Protein AF-A0A7R9FJY0-F1 (afdb_monomer_lite)

Radius of gyration: 27.98 Å; chains: 1; bounding box: 65×68×118 Å

Sequence (352 aa):
MGGTDWDFDRSEDESQKVVGEIQLRMYGQFLEKYSLQLQEIKDALENNKRDFWDMSIDPASLQLASHEHTTILELINTDNKVLNKVLIVFSTLCAEVKFLVSEAKTKYFDMILFYGEGSEENIEDEVTQLSRFLPHLQELCCFVKRCEEVAAQMIHQLNALYSTSKESTQVMNARDVHFQRAVEQSFTAIKSDVGKNVLLAEELHLYLKISLNTLESKFTEQLDFESAELWVKLSSLYILNFNLFGTSDKRMNKQLLEFSKKGQTTNDSIGTEMDKPRIPSVTLYGNVLWYPEHFLVTHLPHMNKLIDKKAQQSAMLTRQNYLQQKSQSLQKNTQTFIFQCPGAVLFNNTHE

InterPro domains:
  IPR027307 WASH complex subunit 7 [PTHR31409] (3-185)
  IPR028191 WASH complex subunit 4, N-terminal [PF14745] (28-184)

pLDDT: mean 71.05, std 17.18, range [31.06, 94.0]

Structure (mmCIF, N/CA/C/O backbone):
data_AF-A0A7R9FJY0-F1
#
_entry.id   AF-A0A7R9FJY0-F1
#
loop_
_atom_site.group_PDB
_atom_site.id
_atom_site.type_symbol
_atom_site.label_atom_id
_atom_site.label_alt_id
_atom_site.label_comp_id
_atom_site.label_asym_id
_atom_site.label_entity_id
_atom_site.label_seq_id
_atom_site.pdbx_PDB_ins_code
_atom_site.Cartn_x
_atom_site.Cartn_y
_atom_site.Cartn_z
_atom_site.occupancy
_atom_site.B_iso_or_equiv
_atom_site.auth_seq_id
_atom_site.auth_comp_id
_atom_site.auth_asym_id
_atom_site.auth_atom_id
_atom_site.pdbx_PDB_model_num
ATOM 1 N N . MET A 1 1 ? -15.194 7.815 80.644 1.00 35.94 1 MET A N 1
ATOM 2 C CA . MET A 1 1 ? -14.907 6.568 79.907 1.00 35.94 1 MET A CA 1
ATOM 3 C C . MET A 1 1 ? -15.239 6.834 78.448 1.00 35.94 1 MET A C 1
ATOM 5 O O . MET A 1 1 ? -16.404 6.775 78.090 1.00 35.94 1 MET A O 1
ATOM 9 N N . GLY A 1 2 ? -14.260 7.287 77.661 1.00 39.38 2 GLY A N 1
ATOM 10 C CA . GLY A 1 2 ? -14.424 7.521 76.223 1.00 39.38 2 GLY A CA 1
ATOM 11 C C . GLY A 1 2 ? -13.843 6.328 75.477 1.00 39.38 2 GLY A C 1
ATOM 12 O O . GLY A 1 2 ? -12.645 6.084 75.595 1.00 39.38 2 GLY A O 1
ATOM 13 N N . GLY A 1 3 ? -14.700 5.550 74.818 1.00 42.72 3 GLY A N 1
ATOM 14 C CA . GLY A 1 3 ? -14.292 4.411 74.003 1.00 42.72 3 GLY A CA 1
ATOM 15 C C . GLY A 1 3 ? -13.636 4.894 72.715 1.00 42.72 3 GLY A C 1
ATOM 16 O O . GLY A 1 3 ? -14.203 5.720 72.007 1.00 42.72 3 GLY A O 1
ATOM 17 N N . THR A 1 4 ? -12.432 4.402 72.443 1.00 48.66 4 THR A N 1
ATOM 18 C CA . THR A 1 4 ? -11.779 4.486 71.136 1.00 48.66 4 THR A CA 1
ATOM 19 C C . THR A 1 4 ? -12.514 3.558 70.177 1.00 48.66 4 THR A C 1
ATOM 21 O O . THR A 1 4 ? -12.377 2.337 70.280 1.00 48.66 4 THR A O 1
ATOM 24 N N . ASP A 1 5 ? -13.321 4.150 69.303 1.00 44.41 5 ASP A N 1
ATOM 25 C CA . ASP A 1 5 ? -13.883 3.489 68.132 1.00 44.41 5 ASP A CA 1
ATOM 26 C C . ASP A 1 5 ? -12.717 3.193 67.181 1.00 44.41 5 ASP A C 1
ATOM 28 O O . ASP A 1 5 ? -11.991 4.101 66.770 1.00 44.41 5 ASP A O 1
ATOM 32 N N . TRP A 1 6 ? -12.428 1.915 66.963 1.00 58.62 6 TRP A N 1
ATOM 33 C CA . TRP A 1 6 ? -11.351 1.501 66.073 1.00 58.62 6 TRP A CA 1
ATOM 34 C C . TRP A 1 6 ? -11.864 1.603 64.631 1.00 58.62 6 TRP A C 1
ATOM 36 O O . TRP A 1 6 ? -12.795 0.888 64.272 1.00 58.62 6 TRP A O 1
ATOM 46 N N . ASP A 1 7 ? -11.245 2.477 63.827 1.00 55.97 7 ASP A N 1
ATOM 47 C CA . ASP A 1 7 ? -11.474 2.703 62.383 1.00 55.97 7 ASP A CA 1
ATOM 48 C C . ASP A 1 7 ? -11.178 1.427 61.551 1.00 55.97 7 ASP A C 1
ATOM 50 O O . ASP A 1 7 ? -10.184 1.337 60.828 1.00 55.97 7 ASP A O 1
ATOM 54 N N . PHE A 1 8 ? -12.016 0.397 61.674 1.00 52.19 8 PHE A N 1
ATOM 55 C CA . PHE A 1 8 ? -11.827 -0.896 61.005 1.00 52.19 8 PHE A CA 1
ATOM 56 C C . PHE A 1 8 ? -12.093 -0.805 59.487 1.00 52.19 8 PHE A C 1
ATOM 58 O O . PHE A 1 8 ? -11.319 -1.337 58.691 1.00 52.19 8 PHE A O 1
ATOM 65 N N . ASP A 1 9 ? -13.096 -0.021 59.074 1.00 56.47 9 ASP A N 1
ATOM 66 C CA . ASP A 1 9 ? -13.491 0.146 57.662 1.00 56.47 9 ASP A CA 1
ATOM 67 C C . ASP A 1 9 ? -12.405 0.808 56.796 1.00 56.47 9 ASP A C 1
ATOM 69 O O . ASP A 1 9 ? -12.262 0.511 55.610 1.00 56.47 9 ASP A O 1
ATOM 73 N N . ARG A 1 10 ? -11.588 1.691 57.383 1.00 53.78 10 ARG A N 1
ATOM 74 C CA . ARG A 1 10 ? -10.533 2.411 56.653 1.00 53.78 10 ARG A CA 1
ATOM 75 C C . ARG A 1 10 ? -9.344 1.508 56.310 1.00 53.78 10 ARG A C 1
ATOM 77 O O . ARG A 1 10 ? -8.698 1.699 55.284 1.00 53.78 10 ARG A O 1
ATOM 84 N N . SER A 1 11 ? -9.080 0.513 57.159 1.00 51.81 11 SER A N 1
ATOM 85 C CA . SER A 1 11 ? -8.027 -0.484 56.951 1.00 51.81 11 SER A CA 1
ATOM 86 C C . SER A 1 11 ? -8.426 -1.534 55.911 1.00 51.81 11 SER A C 1
ATOM 88 O O . SER A 1 11 ? -7.563 -2.021 55.177 1.00 51.81 11 SER A O 1
ATOM 90 N N . GLU A 1 12 ? -9.707 -1.904 55.838 1.00 56.22 12 GLU A N 1
ATOM 91 C CA . GLU A 1 12 ? -10.189 -2.861 54.837 1.00 56.22 12 GLU A CA 1
ATOM 92 C C . GLU A 1 12 ? -10.159 -2.264 53.423 1.00 56.22 12 GLU A C 1
ATOM 94 O O . GLU A 1 12 ? -9.700 -2.938 52.499 1.00 56.22 12 GLU A O 1
ATOM 99 N N . ASP A 1 13 ? -10.528 -0.993 53.252 1.00 61.81 13 ASP A N 1
ATOM 100 C CA . ASP A 1 13 ? -10.537 -0.313 51.946 1.00 61.81 13 ASP A CA 1
ATOM 101 C C . ASP A 1 13 ? -9.117 -0.135 51.362 1.00 61.81 13 ASP A C 1
ATOM 103 O O . ASP A 1 13 ? -8.863 -0.416 50.187 1.00 61.81 13 ASP A O 1
ATOM 107 N N . GLU A 1 14 ? -8.129 0.216 52.197 1.00 57.88 14 GLU A N 1
ATOM 108 C CA . GLU A 1 14 ? -6.719 0.254 51.776 1.00 57.88 14 GLU A CA 1
ATOM 109 C C . GLU A 1 14 ? -6.188 -1.140 51.413 1.00 57.88 14 GLU A C 1
ATOM 111 O O . GLU A 1 14 ? -5.467 -1.293 50.422 1.00 57.88 14 GLU A O 1
ATOM 116 N N . SER A 1 15 ? -6.587 -2.177 52.155 1.00 65.69 15 SER A N 1
ATOM 117 C CA . SER A 1 15 ? -6.191 -3.556 51.857 1.00 65.69 15 SER A CA 1
ATOM 118 C C . SER A 1 15 ? -6.794 -4.067 50.541 1.00 65.69 15 SER A C 1
ATOM 120 O O . SER A 1 15 ? -6.082 -4.671 49.736 1.00 65.69 15 SER A O 1
ATOM 122 N N . GLN A 1 16 ? -8.063 -3.757 50.256 1.00 65.00 16 GLN A N 1
ATOM 123 C CA . GLN A 1 16 ? -8.727 -4.119 49.000 1.00 65.00 16 GLN A CA 1
ATOM 124 C C . GLN A 1 16 ? -8.110 -3.395 47.803 1.00 65.00 16 GLN A C 1
ATOM 126 O O . GLN A 1 16 ? -7.948 -3.987 46.734 1.00 65.00 16 GLN A O 1
ATOM 131 N N . LYS A 1 17 ? -7.692 -2.139 47.986 1.00 73.12 17 LYS A N 1
ATOM 132 C CA . LYS A 1 17 ? -7.019 -1.354 46.949 1.00 73.12 17 LYS A CA 1
ATOM 133 C C . LYS A 1 17 ? -5.636 -1.911 46.607 1.00 73.12 17 LYS A C 1
ATOM 135 O O . LYS A 1 17 ? -5.312 -2.063 45.430 1.00 73.12 17 LYS A O 1
ATOM 140 N N . VAL A 1 18 ? -4.857 -2.298 47.620 1.00 73.25 18 VAL A N 1
ATOM 141 C CA . VAL A 1 18 ? -3.546 -2.947 47.437 1.00 73.25 18 VAL A CA 1
ATOM 142 C C . VAL A 1 18 ? -3.695 -4.316 46.769 1.00 73.25 18 VAL A C 1
ATOM 144 O O . VAL A 1 18 ? -2.954 -4.631 45.838 1.00 73.25 18 VAL A O 1
ATOM 147 N N . VAL A 1 19 ? -4.682 -5.119 47.180 1.00 70.06 19 VAL A N 1
ATOM 148 C CA . VAL A 1 19 ? -4.981 -6.410 46.536 1.00 70.06 19 VAL A CA 1
ATOM 149 C C . VAL A 1 19 ? -5.419 -6.209 45.080 1.00 70.06 19 VAL A C 1
ATOM 151 O O . VAL A 1 19 ? -4.964 -6.943 44.204 1.00 70.06 19 VAL A O 1
ATOM 154 N N . GLY A 1 20 ? -6.220 -5.178 44.792 1.00 70.38 20 GLY A N 1
ATOM 155 C CA . GLY A 1 20 ? -6.620 -4.805 43.434 1.00 70.38 20 GLY A CA 1
ATOM 156 C C . GLY A 1 20 ? -5.439 -4.408 42.541 1.00 70.38 20 GLY A C 1
ATOM 157 O O . GLY A 1 20 ? -5.342 -4.874 41.405 1.00 70.38 20 GLY A O 1
ATOM 158 N N . GLU A 1 21 ? -4.498 -3.611 43.054 1.00 76.19 21 GLU A N 1
ATOM 159 C CA . GLU A 1 21 ? -3.275 -3.239 42.326 1.00 76.19 21 GLU A CA 1
ATOM 160 C C . GLU A 1 21 ? -2.358 -4.438 42.057 1.00 76.19 21 GLU A C 1
ATOM 162 O O . GLU A 1 21 ? -1.786 -4.556 40.969 1.00 76.19 21 GLU A O 1
ATOM 167 N N . ILE A 1 22 ? -2.231 -5.356 43.020 1.00 78.81 22 ILE A N 1
ATOM 168 C CA . ILE A 1 22 ? -1.456 -6.591 42.850 1.00 78.81 22 ILE A CA 1
ATOM 169 C C . ILE A 1 22 ? -2.106 -7.480 41.785 1.00 78.81 22 ILE A C 1
ATOM 171 O O . ILE A 1 22 ? -1.408 -7.977 40.899 1.00 78.81 22 ILE A O 1
ATOM 175 N N . GLN A 1 23 ? -3.432 -7.628 41.815 1.00 76.81 23 GLN A N 1
ATOM 176 C CA . GLN A 1 23 ? -4.185 -8.400 40.827 1.00 76.81 23 GLN A CA 1
ATOM 177 C C . GLN A 1 23 ? -4.031 -7.811 39.415 1.00 76.81 23 GLN A C 1
ATOM 179 O O . GLN A 1 23 ? -3.765 -8.549 38.467 1.00 76.81 23 GLN A O 1
ATOM 184 N N . LEU A 1 24 ? -4.123 -6.482 39.274 1.00 76.69 24 LEU A N 1
ATOM 185 C CA . LEU A 1 24 ? -3.907 -5.769 38.008 1.00 76.69 24 LEU A CA 1
ATOM 186 C C . LEU A 1 24 ? -2.486 -5.964 37.476 1.00 76.69 24 LEU A C 1
ATOM 188 O O . LEU A 1 24 ? -2.299 -6.186 36.281 1.00 76.69 24 LEU A O 1
ATOM 192 N N . ARG A 1 25 ? -1.480 -5.934 38.356 1.00 81.00 25 ARG A N 1
ATOM 193 C CA . ARG A 1 25 ? -0.085 -6.174 37.972 1.00 81.00 25 ARG A CA 1
ATOM 194 C C . ARG A 1 25 ? 0.141 -7.615 37.522 1.00 81.00 25 ARG A C 1
ATOM 196 O O . ARG A 1 25 ? 0.804 -7.825 36.510 1.00 81.00 25 ARG A O 1
ATOM 203 N N . MET A 1 26 ? -0.424 -8.594 38.230 1.00 77.75 26 MET A N 1
ATOM 204 C CA . MET A 1 26 ? -0.347 -10.002 37.824 1.00 77.75 26 MET A CA 1
ATOM 205 C C . MET A 1 26 ? -1.049 -10.243 36.486 1.00 77.75 26 MET A C 1
ATOM 207 O O . MET A 1 26 ? -0.522 -10.960 35.639 1.00 77.75 26 MET A O 1
ATOM 211 N N . TYR A 1 27 ? -2.201 -9.605 36.265 1.00 78.06 27 TYR A N 1
ATOM 212 C CA . TYR A 1 27 ? -2.921 -9.683 34.996 1.00 78.06 27 TYR A CA 1
ATOM 213 C C . TYR A 1 27 ? -2.136 -9.028 33.850 1.00 78.06 27 TYR A C 1
ATOM 215 O O . TYR A 1 27 ? -2.035 -9.603 32.770 1.00 78.06 27 TYR A O 1
ATOM 223 N N . GLY A 1 28 ? -1.504 -7.875 34.100 1.00 82.69 28 GLY A N 1
ATOM 224 C CA . GLY A 1 28 ? -0.606 -7.222 33.145 1.00 82.69 28 GLY A CA 1
ATOM 225 C C . GLY A 1 28 ? 0.584 -8.104 32.762 1.00 82.69 28 GLY A C 1
ATOM 226 O O . GLY A 1 28 ? 0.839 -8.306 31.579 1.00 82.69 28 GLY A O 1
ATOM 227 N N . GLN A 1 29 ? 1.252 -8.715 33.746 1.00 84.75 29 GLN A N 1
ATOM 228 C CA . GLN A 1 29 ? 2.360 -9.649 33.503 1.00 84.75 29 GLN A CA 1
ATOM 229 C C . GLN A 1 29 ? 1.922 -10.911 32.752 1.00 84.75 29 GLN A C 1
ATOM 231 O O . GLN A 1 29 ? 2.676 -11.448 31.940 1.00 84.75 29 GLN A O 1
ATOM 236 N N . PHE A 1 30 ? 0.713 -11.407 33.024 1.00 90.94 30 PHE A N 1
ATOM 237 C CA . PHE A 1 30 ? 0.135 -12.524 32.287 1.00 90.94 30 PHE A CA 1
ATOM 238 C C . PHE A 1 30 ? -0.118 -12.155 30.821 1.00 90.94 30 PHE A C 1
ATOM 240 O O . PHE A 1 30 ? 0.310 -12.893 29.938 1.00 90.94 30 PHE A O 1
ATOM 247 N N . LEU A 1 31 ? -0.756 -11.008 30.559 1.00 84.19 31 LEU A N 1
ATOM 248 C CA . LEU A 1 31 ? -1.010 -10.526 29.199 1.00 84.19 31 LEU A CA 1
ATOM 249 C C . LEU A 1 31 ? 0.287 -10.310 28.422 1.00 84.19 31 LEU A C 1
ATOM 251 O O . LEU A 1 31 ? 0.367 -10.691 27.260 1.00 84.19 31 LEU A O 1
ATOM 255 N N . GLU A 1 32 ? 1.307 -9.743 29.062 1.00 88.56 32 GLU A N 1
ATOM 256 C CA . GLU A 1 32 ? 2.608 -9.507 28.441 1.00 88.56 32 GLU A CA 1
ATOM 257 C C . GLU A 1 32 ? 3.276 -10.830 28.044 1.00 88.56 32 GLU A C 1
ATOM 259 O O . GLU A 1 32 ? 3.641 -11.006 26.881 1.00 88.56 32 GLU A O 1
ATOM 264 N N . LYS A 1 33 ? 3.319 -11.813 28.958 1.00 87.31 33 LYS A N 1
ATOM 265 C CA . LYS A 1 33 ? 3.813 -13.169 28.661 1.00 87.31 33 LYS A CA 1
ATOM 266 C C . LYS A 1 33 ? 3.018 -13.861 27.561 1.00 87.31 33 LYS A C 1
ATOM 268 O O . LYS A 1 33 ? 3.611 -14.488 26.691 1.00 87.31 33 LYS A O 1
ATOM 273 N N . TYR A 1 34 ? 1.695 -13.754 27.595 1.00 81.81 34 TYR A N 1
ATOM 274 C CA . TYR A 1 34 ? 0.836 -14.356 26.583 1.00 81.81 34 TYR A CA 1
ATOM 275 C C . TYR A 1 34 ? 1.033 -13.691 25.214 1.00 81.81 34 TYR A C 1
ATOM 277 O O . TYR A 1 34 ? 1.071 -14.378 24.198 1.00 81.81 34 TYR A O 1
ATOM 285 N N . SER A 1 35 ? 1.238 -12.369 25.180 1.00 81.00 35 SER A N 1
ATOM 286 C CA . SER A 1 35 ? 1.557 -11.647 23.945 1.00 81.00 35 SER A CA 1
ATOM 287 C C . SER A 1 35 ? 2.909 -12.068 23.371 1.00 81.00 35 SER A C 1
ATOM 289 O O . SER A 1 35 ? 3.005 -12.281 22.168 1.00 81.00 35 SER A O 1
ATOM 291 N N . LEU A 1 36 ? 3.917 -12.276 24.228 1.00 87.94 36 LEU A N 1
ATOM 292 C CA . LEU A 1 36 ? 5.233 -12.767 23.819 1.00 87.94 36 LEU A CA 1
ATOM 293 C C . LEU A 1 36 ? 5.140 -14.182 23.250 1.00 87.94 36 LEU A C 1
ATOM 295 O O . LEU A 1 36 ? 5.679 -14.435 22.183 1.00 87.94 36 LEU A O 1
ATOM 299 N N . GLN A 1 37 ? 4.391 -15.079 23.896 1.00 88.81 37 GLN A N 1
ATOM 300 C CA . GLN A 1 37 ? 4.160 -16.433 23.380 1.00 88.81 37 GLN A CA 1
ATOM 301 C C . GLN A 1 37 ? 3.433 -16.423 22.031 1.00 88.81 37 GLN A C 1
ATOM 303 O O . GLN A 1 37 ? 3.808 -17.153 21.118 1.00 88.81 37 GLN A O 1
ATOM 308 N N . LEU A 1 38 ? 2.403 -15.585 21.881 1.00 78.81 38 LEU A N 1
ATOM 309 C CA . LEU A 1 38 ? 1.714 -15.405 20.603 1.00 78.81 38 LEU A CA 1
ATOM 310 C C . LEU A 1 38 ? 2.650 -14.861 19.527 1.00 78.81 38 LEU A C 1
ATOM 312 O O . LEU A 1 38 ? 2.557 -15.287 18.380 1.00 78.81 38 LEU A O 1
ATOM 316 N N . GLN A 1 39 ? 3.543 -13.944 19.892 1.00 77.56 39 GLN A N 1
ATOM 317 C CA . GLN A 1 39 ? 4.527 -13.387 18.979 1.00 77.56 39 GLN A CA 1
ATOM 318 C C . GLN A 1 39 ? 5.576 -14.426 18.575 1.00 77.56 39 GLN A C 1
ATOM 320 O O . GLN A 1 39 ? 5.831 -14.572 17.391 1.00 77.56 39 GLN A O 1
ATOM 325 N N . GLU A 1 40 ? 6.088 -15.230 19.507 1.00 80.88 40 GLU A N 1
ATOM 326 C CA . GLU A 1 40 ? 6.996 -16.345 19.206 1.00 80.88 40 GLU A CA 1
ATOM 327 C C . GLU A 1 40 ? 6.348 -17.375 18.269 1.00 80.88 40 GLU A C 1
ATOM 329 O O . GLU A 1 40 ? 6.970 -17.818 17.303 1.00 80.88 40 GLU A O 1
ATOM 334 N N . ILE A 1 41 ? 5.083 -17.737 18.515 1.00 75.38 41 ILE A N 1
ATOM 335 C CA . ILE A 1 41 ? 4.326 -18.650 17.646 1.00 75.38 41 ILE A CA 1
ATOM 336 C C . ILE A 1 41 ? 4.121 -18.022 16.267 1.00 75.38 41 ILE A C 1
ATOM 338 O O . ILE A 1 41 ? 4.303 -18.696 15.254 1.00 75.38 41 ILE A O 1
ATOM 342 N N . LYS A 1 42 ? 3.745 -16.741 16.221 1.00 71.00 42 LYS A N 1
ATOM 343 C CA . LYS A 1 42 ? 3.550 -15.994 14.980 1.00 71.00 42 LYS A CA 1
ATOM 344 C C . LYS A 1 42 ? 4.844 -15.925 14.174 1.00 71.00 42 LYS A C 1
ATOM 346 O O . LYS A 1 42 ? 4.814 -16.261 12.998 1.00 71.00 42 LYS A O 1
ATOM 351 N N . ASP A 1 43 ? 5.960 -15.570 14.799 1.00 71.31 43 ASP A N 1
ATOM 352 C CA . ASP A 1 43 ? 7.268 -15.472 14.152 1.00 71.31 43 ASP A CA 1
ATOM 353 C C . ASP A 1 43 ? 7.721 -16.852 13.643 1.00 71.31 43 ASP A C 1
ATOM 355 O O . ASP A 1 43 ? 8.215 -16.979 12.522 1.00 71.31 43 ASP A O 1
ATOM 359 N N . ALA A 1 44 ? 7.485 -17.923 14.409 1.00 73.31 44 ALA A N 1
ATOM 360 C CA . ALA A 1 44 ? 7.741 -19.293 13.961 1.00 73.31 44 ALA A CA 1
ATOM 361 C C . ALA A 1 44 ? 6.876 -19.699 12.750 1.00 73.31 44 ALA A C 1
ATOM 363 O O . ALA A 1 44 ? 7.338 -20.458 11.895 1.00 73.31 44 ALA A O 1
ATOM 364 N N . LEU A 1 45 ? 5.641 -19.193 12.653 1.00 59.31 45 LEU A N 1
ATOM 365 C CA . LEU A 1 45 ? 4.725 -19.469 11.542 1.00 59.31 45 LEU A CA 1
ATOM 366 C C . LEU A 1 45 ? 5.021 -18.606 10.299 1.00 59.31 45 LEU A C 1
ATOM 368 O O . LEU A 1 45 ? 4.971 -19.106 9.177 1.00 59.31 45 LEU A O 1
ATOM 372 N N . GLU A 1 46 ? 5.326 -17.318 10.483 1.00 56.34 46 GLU A N 1
ATOM 373 C CA . GLU A 1 46 ? 5.581 -16.342 9.411 1.00 56.34 46 GLU A CA 1
ATOM 374 C C . GLU A 1 46 ? 6.933 -16.561 8.728 1.00 56.34 46 GLU A C 1
ATOM 376 O O . GLU A 1 46 ? 7.028 -16.400 7.512 1.00 56.34 46 GLU A O 1
ATOM 381 N N . ASN A 1 47 ? 7.945 -17.054 9.450 1.00 53.09 47 ASN A N 1
ATOM 382 C CA . ASN A 1 47 ? 9.221 -17.462 8.850 1.00 53.09 47 ASN A CA 1
ATOM 383 C C . ASN A 1 47 ? 9.074 -18.582 7.800 1.00 53.09 47 ASN A C 1
ATOM 385 O O . ASN A 1 47 ? 9.979 -18.789 6.994 1.00 53.09 47 ASN A O 1
ATOM 389 N N . ASN A 1 48 ? 7.931 -19.275 7.775 1.00 49.25 48 ASN A N 1
ATOM 390 C CA . ASN A 1 48 ? 7.601 -20.311 6.796 1.00 49.25 48 ASN A CA 1
ATOM 391 C C . ASN A 1 48 ? 6.801 -19.776 5.589 1.00 49.25 48 ASN A C 1
ATOM 393 O O . ASN A 1 48 ? 6.513 -20.509 4.647 1.00 49.25 48 ASN A O 1
ATOM 397 N N . LYS A 1 49 ? 6.414 -18.495 5.610 1.00 46.53 49 LYS A N 1
ATOM 398 C CA . LYS A 1 49 ? 5.534 -17.865 4.623 1.00 46.53 49 LYS A CA 1
ATOM 399 C C . LYS A 1 49 ? 6.248 -16.712 3.922 1.00 46.53 49 LYS A C 1
ATOM 401 O O . LYS A 1 49 ? 5.790 -15.573 3.930 1.00 46.53 49 LYS A O 1
ATOM 406 N N . ARG A 1 50 ? 7.395 -16.995 3.298 1.00 51.12 50 ARG A N 1
ATOM 407 C CA . ARG A 1 50 ? 7.941 -16.064 2.304 1.00 51.12 50 ARG A CA 1
ATOM 408 C C . ARG A 1 50 ? 7.040 -16.106 1.075 1.00 51.12 50 ARG A C 1
ATOM 410 O O . ARG A 1 50 ? 7.052 -17.076 0.327 1.00 51.12 50 ARG A O 1
ATOM 417 N N . ASP A 1 51 ? 6.281 -15.035 0.863 1.00 46.97 51 ASP A N 1
ATOM 418 C CA . ASP A 1 51 ? 5.414 -14.857 -0.313 1.00 46.97 51 ASP A CA 1
ATOM 419 C C . ASP A 1 51 ? 6.202 -14.753 -1.639 1.00 46.97 51 ASP A C 1
ATOM 421 O O . ASP A 1 51 ? 5.604 -14.755 -2.714 1.00 46.97 51 ASP A O 1
ATOM 425 N N . PHE A 1 52 ? 7.538 -14.689 -1.579 1.00 46.31 52 PHE A N 1
ATOM 426 C CA . PHE A 1 52 ? 8.429 -14.773 -2.731 1.00 46.31 52 PHE A CA 1
ATOM 427 C C . PHE A 1 52 ? 9.569 -15.752 -2.452 1.00 46.31 52 PHE A C 1
ATOM 429 O O . PHE A 1 52 ? 10.305 -15.619 -1.472 1.00 46.31 52 PHE A O 1
ATOM 436 N N . TRP A 1 53 ? 9.712 -16.733 -3.341 1.00 51.34 53 TRP A N 1
ATOM 437 C CA . TRP A 1 53 ? 10.843 -17.650 -3.360 1.00 51.34 53 TRP A CA 1
ATOM 438 C C . TRP A 1 53 ? 12.121 -16.874 -3.701 1.00 51.34 53 TRP A C 1
ATOM 440 O O . TRP A 1 53 ? 12.222 -16.268 -4.768 1.00 51.34 53 TRP A O 1
ATOM 450 N N . ASP A 1 54 ? 13.085 -16.867 -2.782 1.00 50.88 54 ASP A N 1
ATOM 451 C CA . ASP A 1 54 ? 14.415 -16.307 -3.010 1.00 50.88 54 ASP A CA 1
ATOM 452 C C . ASP A 1 54 ? 15.387 -17.450 -3.304 1.00 50.88 54 ASP A C 1
ATOM 454 O O . ASP A 1 54 ? 15.858 -18.124 -2.388 1.00 50.88 54 ASP A O 1
ATOM 458 N N . MET A 1 55 ? 15.712 -17.633 -4.586 1.00 47.22 55 MET A N 1
ATOM 459 C CA . MET A 1 55 ? 16.661 -18.646 -5.065 1.00 47.22 55 MET A CA 1
ATOM 460 C C . MET A 1 55 ? 18.039 -18.544 -4.382 1.00 47.22 55 MET A C 1
ATOM 462 O O . MET A 1 55 ? 18.777 -19.527 -4.347 1.00 47.22 55 MET A O 1
ATOM 466 N N . SER A 1 56 ? 18.404 -17.374 -3.838 1.00 49.06 56 SER A N 1
ATOM 467 C CA . SER A 1 56 ? 19.681 -17.175 -3.146 1.00 49.06 56 SER A CA 1
ATOM 468 C C . SER A 1 56 ? 19.693 -17.669 -1.694 1.00 49.06 56 SER A C 1
ATOM 470 O O . SER A 1 56 ? 20.766 -17.812 -1.110 1.00 49.06 56 SER A O 1
ATOM 472 N N . ILE A 1 57 ? 18.526 -17.956 -1.109 1.00 54.62 57 ILE A N 1
ATOM 473 C CA . ILE A 1 57 ? 18.394 -18.365 0.298 1.00 54.62 57 ILE A CA 1
ATOM 474 C C . ILE A 1 57 ? 17.711 -19.733 0.429 1.00 54.62 57 ILE A C 1
ATOM 476 O O . ILE A 1 57 ? 18.034 -20.480 1.349 1.00 54.62 57 ILE A O 1
ATOM 480 N N . ASP A 1 58 ? 16.812 -20.087 -0.489 1.00 54.09 58 ASP A N 1
ATOM 481 C CA . ASP A 1 58 ? 16.064 -21.341 -0.456 1.00 54.09 58 ASP A CA 1
ATOM 482 C C . ASP A 1 58 ? 15.913 -21.908 -1.880 1.00 54.09 58 ASP A C 1
ATOM 484 O O . ASP A 1 58 ? 15.227 -21.299 -2.692 1.00 54.09 58 ASP A O 1
ATOM 488 N N . PRO A 1 59 ? 16.537 -23.043 -2.244 1.00 52.19 59 PRO A N 1
ATOM 489 C CA . PRO A 1 59 ? 16.410 -23.632 -3.577 1.00 52.19 59 PRO A CA 1
ATOM 490 C C . PRO A 1 59 ? 15.091 -24.397 -3.803 1.00 52.19 59 PRO A C 1
ATOM 492 O O . PRO A 1 59 ? 14.829 -24.791 -4.939 1.00 52.19 59 PRO A O 1
ATOM 495 N N . ALA A 1 60 ? 14.252 -24.610 -2.778 1.00 53.38 60 ALA A N 1
ATOM 496 C CA . ALA A 1 60 ? 12.977 -25.317 -2.920 1.00 53.38 60 ALA A CA 1
ATOM 497 C C . ALA A 1 60 ? 11.882 -24.736 -2.004 1.00 53.38 60 ALA A C 1
ATOM 499 O O . ALA A 1 60 ? 11.823 -25.039 -0.818 1.00 53.38 60 ALA A O 1
ATOM 500 N N . SER A 1 61 ? 10.949 -23.965 -2.577 1.00 51.28 61 SER A N 1
ATOM 501 C CA . SER A 1 61 ? 9.796 -23.438 -1.832 1.00 51.28 61 SER A CA 1
ATOM 502 C C . SER A 1 61 ? 8.761 -24.532 -1.542 1.00 51.28 61 SER A C 1
ATOM 504 O O . SER A 1 61 ? 8.152 -25.083 -2.461 1.00 51.28 61 SER A O 1
ATOM 506 N N . LEU A 1 62 ? 8.516 -24.819 -0.262 1.00 53.84 62 LEU A N 1
ATOM 507 C CA . LEU A 1 62 ? 7.367 -25.610 0.184 1.00 53.84 62 LEU A CA 1
ATOM 508 C C . LEU A 1 62 ? 6.232 -24.663 0.590 1.00 53.84 62 LEU A C 1
ATOM 510 O O . LEU A 1 62 ? 6.283 -24.027 1.640 1.00 53.84 62 LEU A O 1
ATOM 514 N N . GLN A 1 63 ? 5.184 -24.571 -0.231 1.00 51.22 63 GLN A N 1
ATOM 515 C CA . GLN A 1 63 ? 4.034 -23.713 0.056 1.00 51.22 63 GLN A CA 1
ATOM 516 C C . GLN A 1 63 ? 3.102 -24.370 1.088 1.00 51.22 63 GLN A C 1
ATOM 518 O O . GLN A 1 63 ? 2.123 -25.034 0.750 1.00 51.22 63 GLN A O 1
ATOM 523 N N . LEU A 1 64 ? 3.398 -24.172 2.371 1.00 53.38 64 LEU A N 1
ATOM 524 C CA . LEU A 1 64 ? 2.541 -24.568 3.492 1.00 53.38 64 LEU A CA 1
ATOM 525 C C . LEU A 1 64 ? 1.493 -23.475 3.757 1.00 53.38 64 LEU A C 1
ATOM 527 O O . LEU A 1 64 ? 1.538 -22.767 4.762 1.00 53.38 64 LEU A O 1
ATOM 531 N N . ALA A 1 65 ? 0.545 -23.292 2.836 1.00 51.72 65 ALA A N 1
ATOM 532 C CA . ALA A 1 65 ? -0.605 -22.435 3.104 1.00 51.72 65 ALA A CA 1
ATOM 533 C C . ALA A 1 65 ? -1.550 -23.162 4.075 1.00 51.72 65 ALA A C 1
ATOM 535 O O . ALA A 1 65 ? -2.258 -24.093 3.694 1.00 51.72 65 ALA A O 1
ATOM 536 N N . SER A 1 66 ? -1.559 -22.760 5.347 1.00 55.12 66 SER A N 1
ATOM 537 C CA . SER A 1 66 ? -2.587 -23.203 6.287 1.00 55.12 66 SER A CA 1
ATOM 538 C C . SER A 1 66 ? -3.949 -22.670 5.831 1.00 55.12 66 SER A C 1
ATOM 540 O O . SER A 1 66 ? -4.188 -21.463 5.793 1.00 55.12 66 SER A O 1
ATOM 542 N N . HIS A 1 67 ? -4.846 -23.578 5.452 1.00 48.19 67 HIS A N 1
ATOM 543 C CA . HIS A 1 67 ? -6.238 -23.253 5.169 1.00 48.19 67 HIS A CA 1
ATOM 544 C C . HIS A 1 67 ? -7.036 -23.373 6.470 1.00 48.19 67 HIS A C 1
ATOM 546 O O . HIS A 1 67 ? -7.276 -24.475 6.961 1.00 48.19 67 HIS A O 1
ATOM 552 N N . GLU A 1 68 ? -7.426 -22.242 7.056 1.00 56.72 68 GLU A N 1
ATOM 553 C CA . GLU A 1 68 ? -8.360 -22.244 8.183 1.00 56.72 68 GLU A CA 1
ATOM 554 C C . GLU A 1 68 ? -9.760 -22.624 7.679 1.00 56.72 68 GLU A C 1
ATOM 556 O O . GLU A 1 68 ? -10.319 -21.967 6.803 1.00 56.72 68 GLU A O 1
ATOM 561 N N . HIS A 1 69 ? -10.332 -23.697 8.229 1.00 58.88 69 HIS A N 1
ATOM 562 C CA . HIS A 1 69 ? -11.697 -24.147 7.921 1.00 58.88 69 HIS A CA 1
ATOM 563 C C . HIS A 1 69 ? -12.778 -23.434 8.754 1.00 58.88 69 HIS A C 1
ATOM 565 O O . HIS A 1 69 ? -13.946 -23.807 8.688 1.00 58.88 69 HIS A O 1
ATOM 571 N N . THR A 1 70 ? -12.398 -22.420 9.533 1.00 65.25 70 THR A N 1
ATOM 572 C CA . THR A 1 70 ? -13.290 -21.680 10.432 1.00 65.25 70 THR A CA 1
ATOM 573 C C . THR A 1 70 ? -13.727 -20.369 9.789 1.00 65.25 70 THR A C 1
ATOM 575 O O . THR A 1 70 ? -12.934 -19.678 9.150 1.00 65.25 70 THR A O 1
ATOM 578 N N . THR A 1 71 ? -14.991 -19.990 9.965 1.00 74.69 71 THR A N 1
ATOM 579 C CA . THR A 1 71 ? -15.497 -18.716 9.441 1.00 74.69 71 THR A CA 1
ATOM 580 C C . THR A 1 71 ? -15.144 -17.541 10.360 1.00 74.69 71 THR A C 1
ATOM 582 O O . THR A 1 71 ? -15.058 -17.684 11.579 1.00 74.69 71 THR A O 1
ATOM 585 N N . ILE A 1 72 ? -15.006 -16.332 9.794 1.00 77.81 72 ILE A N 1
ATOM 586 C CA . ILE A 1 72 ? -14.790 -15.086 10.566 1.00 77.81 72 ILE A CA 1
ATOM 587 C C . ILE A 1 72 ? -15.870 -14.908 11.652 1.00 77.81 72 ILE A C 1
ATOM 589 O O . ILE A 1 72 ? -15.591 -14.388 12.728 1.00 77.81 72 ILE A O 1
ATOM 593 N N . LEU A 1 73 ? -17.095 -15.368 11.387 1.00 76.62 73 LEU A N 1
ATOM 594 C CA . LEU A 1 73 ? -18.216 -15.299 12.325 1.00 76.62 73 LEU A CA 1
ATOM 595 C C . LEU A 1 73 ? -18.030 -16.219 13.539 1.00 76.62 73 LEU A C 1
ATOM 597 O O . LEU A 1 73 ? -18.398 -15.839 14.643 1.00 76.62 73 LEU A O 1
ATOM 601 N N . GLU A 1 74 ? -17.452 -17.403 13.348 1.00 75.62 74 GLU A N 1
ATOM 602 C CA . GLU A 1 74 ? -17.187 -18.358 14.432 1.00 75.62 74 GLU A CA 1
ATOM 603 C C . GLU A 1 74 ? -15.973 -17.948 15.273 1.00 75.62 74 GLU A C 1
ATOM 605 O O . GLU A 1 74 ? -15.951 -18.184 16.480 1.00 75.62 74 GLU A O 1
ATOM 610 N N . LEU A 1 75 ? -14.990 -17.286 14.652 1.00 78.56 75 LEU A N 1
ATOM 611 C CA . LEU A 1 75 ? -13.834 -16.699 15.338 1.00 78.56 75 LEU A CA 1
ATOM 612 C C . LEU A 1 75 ? -14.229 -15.515 16.235 1.00 78.56 75 LEU A C 1
ATOM 614 O O . LEU A 1 75 ? -13.622 -15.297 17.283 1.00 78.56 75 LEU A O 1
ATOM 618 N N . ILE A 1 76 ? -15.248 -14.746 15.840 1.00 77.81 76 ILE A N 1
ATOM 619 C CA . ILE A 1 76 ? -15.708 -13.555 16.562 1.00 77.81 76 ILE A CA 1
ATOM 620 C C . ILE A 1 76 ? -16.927 -13.918 17.413 1.00 77.81 76 ILE A C 1
ATOM 622 O O . ILE A 1 76 ? -18.072 -13.616 17.077 1.00 77.81 76 ILE A O 1
ATOM 626 N N . ASN A 1 77 ? -16.665 -14.554 18.553 1.00 75.38 77 ASN A N 1
ATOM 627 C CA . ASN A 1 77 ? -17.692 -14.917 19.523 1.00 75.38 77 ASN A CA 1
ATOM 628 C C . ASN A 1 77 ? -17.431 -14.248 20.880 1.00 75.38 77 ASN A C 1
ATOM 630 O O . ASN A 1 77 ? -16.948 -14.882 21.816 1.00 75.38 77 ASN A O 1
ATOM 634 N N . THR A 1 78 ? -17.712 -12.945 20.978 1.00 78.88 78 THR A N 1
ATOM 635 C CA . THR A 1 78 ? -17.697 -12.221 22.263 1.00 78.88 78 THR A CA 1
ATOM 636 C C . THR A 1 78 ? -19.118 -11.955 22.766 1.00 78.88 78 THR A C 1
ATOM 638 O O . THR A 1 78 ? -20.061 -11.881 21.977 1.00 78.88 78 THR A O 1
ATOM 641 N N . ASP A 1 79 ? -19.289 -11.745 24.074 1.00 75.50 79 ASP A N 1
ATOM 642 C CA . ASP A 1 79 ? -20.601 -11.427 24.669 1.00 75.50 79 ASP A CA 1
ATOM 643 C C . ASP A 1 79 ? -21.138 -10.048 24.241 1.00 75.50 79 ASP A C 1
ATOM 645 O O . ASP A 1 79 ? -22.336 -9.756 24.335 1.00 75.50 79 ASP A O 1
ATOM 649 N N . ASN A 1 80 ? -20.262 -9.176 23.733 1.00 81.62 80 ASN A N 1
ATOM 650 C CA . ASN A 1 80 ? -20.638 -7.853 23.265 1.00 81.62 80 ASN A CA 1
ATOM 651 C C . ASN A 1 80 ? -21.064 -7.900 21.789 1.00 81.62 80 ASN A C 1
ATOM 653 O O . ASN A 1 80 ? -20.251 -7.841 20.866 1.00 81.62 80 ASN A O 1
ATOM 657 N N . LYS A 1 81 ? -22.382 -7.920 21.560 1.00 78.19 81 LYS A N 1
ATOM 658 C CA . LYS A 1 81 ? -22.984 -7.926 20.213 1.00 78.19 81 LYS A CA 1
ATOM 659 C C . LYS A 1 81 ? -22.560 -6.743 19.340 1.00 78.19 81 LYS A C 1
ATOM 661 O O . LYS A 1 81 ? -22.547 -6.870 18.118 1.00 78.19 81 LYS A O 1
ATOM 666 N N . VAL A 1 82 ? -22.267 -5.590 19.939 1.00 74.25 82 VAL A N 1
ATOM 667 C CA . VAL A 1 82 ? -21.855 -4.392 19.201 1.00 74.25 82 VAL A CA 1
ATOM 668 C C . VAL A 1 82 ? -20.399 -4.526 18.758 1.00 74.25 82 VAL A C 1
ATOM 670 O O . VAL A 1 82 ? -20.100 -4.309 17.586 1.00 74.25 82 VAL A O 1
ATOM 673 N N . LEU A 1 83 ? -19.523 -4.979 19.657 1.00 75.81 83 LEU A N 1
ATOM 674 C CA . LEU A 1 83 ? -18.133 -5.298 19.335 1.00 75.81 83 LEU A CA 1
ATOM 675 C C . LEU A 1 83 ? -18.045 -6.377 18.250 1.00 75.81 83 LEU A C 1
ATOM 677 O O . LEU A 1 83 ? -17.287 -6.208 17.300 1.00 75.81 83 LEU A O 1
ATOM 681 N N . ASN A 1 84 ? -18.868 -7.430 18.328 1.00 80.06 84 ASN A N 1
ATOM 682 C CA . ASN A 1 84 ? -18.911 -8.465 17.291 1.00 80.06 84 ASN A CA 1
ATOM 683 C C . ASN A 1 84 ? -19.215 -7.866 15.916 1.00 80.06 84 ASN A C 1
ATOM 685 O O . ASN A 1 84 ? -18.521 -8.176 14.958 1.00 80.06 84 ASN A O 1
ATOM 689 N N . LYS A 1 85 ? -20.203 -6.966 15.802 1.00 78.44 85 LYS A N 1
ATOM 690 C CA . LYS A 1 85 ? -20.521 -6.308 14.522 1.00 78.44 85 LYS A CA 1
ATOM 691 C C . LYS A 1 85 ? -19.333 -5.523 13.968 1.00 78.44 85 LYS A C 1
ATOM 693 O O . LYS A 1 85 ? -19.033 -5.641 12.786 1.00 78.44 85 LYS A O 1
ATOM 698 N N . VAL A 1 86 ? -18.654 -4.752 14.815 1.00 79.81 86 VAL A N 1
ATOM 699 C CA . VAL A 1 86 ? -17.489 -3.942 14.422 1.00 79.81 86 VAL A CA 1
ATOM 700 C C . VAL A 1 86 ? -16.342 -4.834 13.960 1.00 79.81 86 VAL A C 1
ATOM 702 O O . VAL A 1 86 ? -15.787 -4.613 12.886 1.00 79.81 86 VAL A O 1
ATOM 705 N N . LEU A 1 87 ? -16.024 -5.871 14.737 1.00 82.81 87 LEU A N 1
ATOM 706 C CA . LEU A 1 87 ? -14.989 -6.837 14.389 1.00 82.81 87 LEU A CA 1
ATOM 707 C C . LEU A 1 87 ? -15.328 -7.559 13.085 1.00 82.81 87 LEU A C 1
ATOM 709 O O . LEU A 1 87 ? -14.465 -7.669 12.229 1.00 82.81 87 LEU A O 1
ATOM 713 N N . ILE A 1 88 ? -16.581 -7.975 12.876 1.00 81.56 88 ILE A N 1
ATOM 714 C CA . ILE A 1 88 ? -17.005 -8.616 11.624 1.00 81.56 88 ILE A CA 1
ATOM 715 C C . ILE A 1 88 ? -16.776 -7.677 10.437 1.00 81.56 88 ILE A C 1
ATOM 717 O O . ILE A 1 88 ? -16.205 -8.102 9.435 1.00 81.56 88 ILE A O 1
ATOM 721 N N . VAL A 1 89 ? -17.164 -6.402 10.540 1.00 83.00 89 VAL A N 1
ATOM 722 C CA . VAL A 1 89 ? -16.965 -5.420 9.461 1.00 83.00 89 VAL A CA 1
ATOM 723 C C . VAL A 1 89 ? -15.478 -5.233 9.147 1.00 83.00 89 VAL A C 1
ATOM 725 O O . VAL A 1 89 ? -15.079 -5.359 7.993 1.00 83.00 89 VAL A O 1
ATOM 728 N N . PHE A 1 90 ? -14.625 -4.996 10.147 1.00 84.44 90 PHE A N 1
ATOM 729 C CA . PHE A 1 90 ? -13.193 -4.805 9.890 1.00 84.44 90 PHE A CA 1
ATOM 730 C C . PHE A 1 90 ? -12.490 -6.092 9.443 1.00 84.44 90 PHE A C 1
ATOM 732 O O . PHE A 1 90 ? -11.665 -6.046 8.535 1.00 84.44 90 PHE A O 1
ATOM 739 N N . SER A 1 91 ? -12.830 -7.247 10.016 1.00 85.94 91 SER A N 1
ATOM 740 C CA . SER A 1 91 ? -12.254 -8.535 9.622 1.00 85.94 91 SER A CA 1
ATOM 741 C C . SER A 1 91 ? -12.639 -8.921 8.197 1.00 85.94 91 SER A C 1
ATOM 743 O O . SER A 1 91 ? -11.781 -9.385 7.449 1.00 85.94 91 SER A O 1
ATOM 745 N N . THR A 1 92 ? -13.891 -8.691 7.791 1.00 84.88 92 THR A N 1
ATOM 746 C CA . THR A 1 92 ? -14.332 -8.936 6.407 1.00 84.88 92 THR A CA 1
ATOM 747 C C . THR A 1 92 ? -13.664 -7.979 5.422 1.00 84.88 92 THR A C 1
ATOM 749 O O . THR A 1 92 ? -13.184 -8.439 4.391 1.00 84.88 92 THR A O 1
ATOM 752 N N . LEU A 1 93 ? -13.523 -6.690 5.755 1.00 85.12 93 LEU A N 1
ATOM 753 C CA . LEU A 1 93 ? -12.771 -5.734 4.930 1.00 85.12 93 LEU A CA 1
ATOM 754 C C . LEU A 1 93 ? -11.291 -6.119 4.797 1.00 85.12 93 LEU A C 1
ATOM 756 O O . LEU A 1 93 ? -10.744 -6.104 3.699 1.00 85.12 93 LEU A O 1
ATOM 760 N N . CYS A 1 94 ? -10.636 -6.516 5.890 1.00 88.94 94 CYS A N 1
ATOM 761 C CA . CYS A 1 94 ? -9.249 -6.983 5.855 1.00 88.94 94 CYS A CA 1
ATOM 762 C C . CYS A 1 94 ? -9.087 -8.262 5.020 1.00 88.94 94 CYS A C 1
ATOM 764 O O . CYS A 1 94 ? -8.099 -8.402 4.297 1.00 88.94 94 CYS A O 1
ATOM 766 N N . ALA A 1 95 ? -10.034 -9.199 5.115 1.00 87.56 95 ALA A N 1
ATOM 767 C CA . ALA A 1 95 ? -10.039 -10.410 4.298 1.00 87.56 95 ALA A CA 1
ATOM 768 C C . ALA A 1 95 ? -10.239 -10.086 2.810 1.00 87.56 95 ALA A C 1
ATOM 770 O O . ALA A 1 95 ? -9.508 -10.609 1.972 1.00 87.56 95 ALA A O 1
ATOM 771 N N . GLU A 1 96 ? -11.153 -9.169 2.494 1.00 88.62 96 GLU A N 1
ATOM 772 C CA . GLU A 1 96 ? -11.407 -8.696 1.133 1.00 88.62 96 GLU A CA 1
ATOM 773 C C . GLU A 1 96 ? -10.172 -8.012 0.528 1.00 88.62 96 GLU A C 1
ATOM 775 O O . GLU A 1 96 ? -9.796 -8.310 -0.601 1.00 88.62 96 GLU A O 1
ATOM 780 N N . VAL A 1 97 ? -9.465 -7.164 1.284 1.00 90.12 97 VAL A N 1
ATOM 781 C CA . VAL A 1 97 ? -8.201 -6.560 0.820 1.00 90.12 97 VAL A CA 1
ATOM 782 C C . VAL A 1 97 ? -7.159 -7.632 0.505 1.00 90.12 97 VAL A C 1
ATOM 784 O O . VAL A 1 97 ? -6.512 -7.570 -0.540 1.00 90.12 97 VAL A O 1
ATOM 787 N N . LYS A 1 98 ? -7.002 -8.639 1.374 1.00 90.00 98 LYS A N 1
ATOM 788 C CA . LYS A 1 98 ? -6.074 -9.756 1.126 1.00 90.00 98 LYS A CA 1
ATOM 789 C C . LYS A 1 98 ? -6.458 -10.536 -0.133 1.00 90.00 98 LYS A C 1
ATOM 791 O O . LYS A 1 98 ? -5.572 -10.889 -0.908 1.00 90.00 98 LYS A O 1
ATOM 796 N N . PHE A 1 99 ? -7.753 -10.764 -0.345 1.00 90.38 99 PHE A N 1
ATOM 797 C CA . PHE A 1 99 ? -8.279 -11.422 -1.538 1.00 90.38 99 PHE A CA 1
ATOM 798 C C . PHE A 1 99 ? -8.014 -10.606 -2.812 1.00 90.38 99 PHE A C 1
ATOM 800 O O . PHE A 1 99 ? -7.526 -11.144 -3.798 1.00 90.38 99 PHE A O 1
ATOM 807 N N . LEU A 1 100 ? -8.255 -9.294 -2.789 1.00 92.81 100 LEU A N 1
ATOM 808 C CA . LEU A 1 100 ? -7.974 -8.420 -3.932 1.00 92.81 100 LEU A CA 1
ATOM 809 C C . LEU A 1 100 ? -6.480 -8.382 -4.271 1.00 92.81 100 LEU A C 1
ATOM 811 O O . LEU A 1 100 ? -6.113 -8.391 -5.443 1.00 92.81 100 LEU A O 1
ATOM 815 N N . VAL A 1 101 ? -5.602 -8.375 -3.263 1.00 91.19 101 VAL A N 1
ATOM 816 C CA . VAL A 1 101 ? -4.147 -8.417 -3.481 1.00 91.19 101 VAL A CA 1
ATOM 817 C C . VAL A 1 101 ? -3.718 -9.733 -4.136 1.00 91.19 101 VAL A C 1
ATOM 819 O O . VAL A 1 101 ? -2.882 -9.709 -5.041 1.00 91.19 101 VAL A O 1
ATOM 822 N N . SER A 1 102 ? -4.271 -10.876 -3.718 1.00 89.69 102 SER A N 1
ATOM 823 C CA . SER A 1 102 ? -3.949 -12.161 -4.349 1.00 89.69 102 SER A CA 1
ATOM 824 C C . SER A 1 102 ? -4.538 -12.276 -5.759 1.00 89.69 102 SER A C 1
ATOM 826 O O . SER A 1 102 ? -3.837 -12.728 -6.665 1.00 89.69 102 SER A O 1
ATOM 828 N N . GLU A 1 103 ? -5.766 -11.802 -5.985 1.00 91.06 103 GLU A N 1
ATOM 829 C CA . GLU A 1 103 ? -6.391 -11.742 -7.314 1.00 91.06 103 GLU A CA 1
ATOM 830 C C . GLU A 1 103 ? -5.575 -10.853 -8.274 1.00 91.06 103 GLU A C 1
ATOM 832 O O . GLU A 1 103 ? -5.287 -11.261 -9.398 1.00 91.06 103 GLU A O 1
ATOM 837 N N . ALA A 1 104 ? -5.108 -9.682 -7.816 1.00 90.38 104 ALA A N 1
ATOM 838 C CA . ALA A 1 104 ? -4.235 -8.793 -8.588 1.00 90.38 104 ALA A CA 1
ATOM 839 C C . ALA A 1 104 ? -2.956 -9.491 -9.059 1.00 90.38 104 ALA A C 1
ATOM 841 O O . ALA A 1 104 ? -2.651 -9.484 -10.254 1.00 90.38 104 ALA A O 1
ATOM 842 N N . LYS A 1 105 ? -2.236 -10.112 -8.117 1.00 87.56 105 LYS A N 1
ATOM 843 C CA . LYS A 1 105 ? -0.951 -10.770 -8.378 1.00 87.56 105 LYS A CA 1
ATOM 844 C C . LYS A 1 105 ? -1.078 -11.964 -9.318 1.00 87.56 105 LYS A C 1
ATOM 846 O O . LYS A 1 105 ? -0.196 -12.165 -10.138 1.00 87.56 105 LYS A O 1
ATOM 851 N N . THR A 1 106 ? -2.145 -12.747 -9.184 1.00 87.00 106 THR A N 1
ATOM 852 C CA . THR A 1 106 ? -2.312 -14.007 -9.925 1.00 87.00 106 THR A CA 1
ATOM 853 C C . THR A 1 106 ? -2.952 -13.824 -11.294 1.00 87.00 106 THR A C 1
ATOM 855 O O . THR A 1 106 ? -2.621 -14.557 -12.220 1.00 87.00 106 THR A O 1
ATOM 858 N N . LYS A 1 107 ? -3.882 -12.872 -11.434 1.00 87.81 107 LYS A N 1
ATOM 859 C CA . LYS A 1 107 ? -4.687 -12.727 -12.651 1.00 87.81 107 LYS A CA 1
ATOM 860 C C . LYS A 1 107 ? -4.257 -11.555 -13.525 1.00 87.81 107 LYS A C 1
ATOM 862 O O . LYS A 1 107 ? -4.261 -11.684 -14.745 1.00 87.81 107 LYS A O 1
ATOM 867 N N . TYR A 1 108 ? -3.931 -10.409 -12.927 1.00 89.56 108 TYR A N 1
ATOM 868 C CA . TYR A 1 108 ? -3.799 -9.156 -13.676 1.00 89.56 108 TYR A CA 1
ATOM 869 C C . TYR A 1 108 ? -2.350 -8.695 -13.855 1.00 89.56 108 TYR A C 1
ATOM 871 O O . TYR A 1 108 ? -2.038 -8.099 -14.881 1.00 89.56 108 TYR A O 1
ATOM 879 N N . PHE A 1 109 ? -1.455 -8.954 -12.900 1.00 88.56 109 PHE A N 1
ATOM 880 C CA . PHE A 1 109 ? -0.075 -8.467 -12.994 1.00 88.56 109 PHE A CA 1
ATOM 881 C C . PHE A 1 109 ? 0.703 -9.114 -14.144 1.00 88.56 109 PHE A C 1
ATOM 883 O O . PHE A 1 109 ? 1.200 -8.385 -14.999 1.00 88.56 109 PHE A O 1
ATOM 890 N N . ASP A 1 110 ? 0.728 -10.446 -14.227 1.00 85.50 110 ASP A N 1
ATOM 891 C CA . ASP A 1 110 ? 1.349 -11.157 -15.355 1.00 85.50 110 ASP A CA 1
ATOM 892 C C . ASP A 1 110 ? 0.670 -10.813 -16.688 1.00 85.50 110 ASP A C 1
ATOM 894 O O . ASP A 1 110 ? 1.336 -10.568 -17.691 1.00 85.50 110 ASP A O 1
ATOM 898 N N . MET A 1 111 ? -0.663 -10.708 -16.686 1.00 85.69 111 MET A N 1
ATOM 899 C CA . MET A 1 111 ? -1.446 -10.333 -17.866 1.00 85.69 111 MET A CA 1
ATOM 900 C C . MET A 1 111 ? -1.024 -8.976 -18.449 1.00 85.69 111 MET A C 1
ATOM 902 O O . MET A 1 111 ? -0.945 -8.842 -19.666 1.00 85.69 111 MET A O 1
ATOM 906 N N . ILE A 1 112 ? -0.781 -7.968 -17.606 1.00 86.50 112 ILE A N 1
ATOM 907 C CA . ILE A 1 112 ? -0.344 -6.635 -18.051 1.00 86.50 112 ILE A CA 1
ATOM 908 C C . ILE A 1 112 ? 1.140 -6.652 -18.426 1.00 86.50 112 ILE A C 1
ATOM 910 O O . ILE A 1 112 ? 1.525 -6.001 -19.393 1.00 86.50 112 ILE A O 1
ATOM 914 N N . LEU A 1 113 ? 1.965 -7.375 -17.663 1.00 84.88 113 LEU A N 1
ATOM 915 C CA . LEU A 1 113 ? 3.414 -7.411 -17.841 1.00 84.88 113 LEU A CA 1
ATOM 916 C C . LEU A 1 113 ? 3.817 -8.021 -19.187 1.00 84.88 113 LEU A C 1
ATOM 918 O O . LEU A 1 113 ? 4.656 -7.455 -19.878 1.00 84.88 113 LEU A O 1
ATOM 922 N N . PHE A 1 114 ? 3.198 -9.141 -19.560 1.00 80.50 114 PHE A N 1
ATOM 923 C CA . PHE A 1 114 ? 3.511 -9.870 -20.792 1.00 80.50 114 PHE A CA 1
ATOM 924 C C . PHE A 1 114 ? 2.658 -9.435 -21.990 1.00 80.50 114 PHE A C 1
ATOM 926 O O . PHE A 1 114 ? 2.747 -10.028 -23.067 1.00 80.50 114 PHE A O 1
ATOM 933 N N . TYR A 1 115 ? 1.808 -8.415 -21.838 1.00 82.56 115 TYR A N 1
ATOM 934 C CA . TYR A 1 115 ? 0.992 -7.931 -22.946 1.00 82.56 115 TYR A CA 1
ATOM 935 C C . TYR A 1 115 ? 1.880 -7.379 -24.072 1.00 82.56 115 TYR A C 1
ATOM 937 O O . TYR A 1 115 ? 2.574 -6.379 -23.902 1.00 82.56 115 TYR A O 1
ATOM 945 N N . GLY A 1 116 ? 1.826 -8.025 -25.239 1.00 71.94 116 GLY A N 1
ATOM 946 C CA . GLY A 1 116 ? 2.630 -7.663 -26.409 1.00 71.94 116 GLY A CA 1
ATOM 947 C C . GLY A 1 116 ? 4.024 -8.301 -26.454 1.00 71.94 116 GLY A C 1
ATOM 948 O O . GLY A 1 116 ? 4.726 -8.118 -27.445 1.00 71.94 116 GLY A O 1
ATOM 949 N N . GLU A 1 117 ? 4.427 -9.083 -25.445 1.00 68.69 117 GLU A N 1
ATOM 950 C CA . GLU A 1 117 ? 5.654 -9.886 -25.513 1.00 68.69 117 GLU A CA 1
ATOM 951 C C . GLU A 1 117 ? 5.368 -11.216 -26.243 1.00 68.69 117 GLU A C 1
ATOM 953 O O . GLU A 1 117 ? 4.489 -11.979 -25.846 1.00 68.69 117 GLU A O 1
ATOM 958 N N . GLY A 1 118 ? 6.087 -11.495 -27.341 1.00 57.22 118 GLY A N 1
ATOM 959 C CA . GLY A 1 118 ? 5.959 -12.744 -28.118 1.00 57.22 118 GLY A CA 1
ATOM 960 C C . GLY A 1 118 ? 5.408 -12.609 -29.546 1.00 57.22 118 GLY A C 1
ATOM 961 O O . GLY A 1 118 ? 5.177 -13.618 -30.210 1.00 57.22 118 GLY A O 1
ATOM 962 N N . SER A 1 119 ? 5.218 -11.390 -30.059 1.00 55.75 119 SER A N 1
ATOM 963 C CA . SER A 1 119 ? 4.709 -11.134 -31.416 1.00 55.75 119 SER A CA 1
ATOM 964 C C . SER A 1 119 ? 5.808 -11.017 -32.482 1.00 55.75 119 SER A C 1
ATOM 966 O O . SER A 1 119 ? 5.680 -10.210 -33.400 1.00 55.75 119 SER A O 1
ATOM 968 N N . GLU A 1 120 ? 6.911 -11.762 -32.375 1.00 53.50 120 GLU A N 1
ATOM 969 C CA . GLU A 1 120 ? 7.999 -11.622 -33.356 1.00 53.50 120 GLU A CA 1
ATOM 970 C C . GLU A 1 120 ? 7.702 -12.291 -34.711 1.00 53.50 120 GLU A C 1
ATOM 972 O O . GLU A 1 120 ? 8.366 -11.955 -35.685 1.00 53.50 120 GLU A O 1
ATOM 977 N N . GLU A 1 121 ? 6.675 -13.149 -34.847 1.00 54.91 121 GLU A N 1
ATOM 978 C CA . GLU A 1 121 ? 6.445 -13.858 -36.127 1.00 54.91 121 GLU A CA 1
ATOM 979 C C . GLU A 1 121 ? 4.987 -14.050 -36.584 1.00 54.91 121 GLU A C 1
ATOM 981 O O . GLU A 1 121 ? 4.769 -14.519 -37.700 1.00 54.91 121 GLU A O 1
ATOM 986 N N . ASN A 1 122 ? 3.969 -13.648 -35.814 1.00 51.88 122 ASN A N 1
ATOM 987 C CA . ASN A 1 122 ? 2.577 -13.792 -36.256 1.00 51.88 122 ASN A CA 1
ATOM 988 C C . ASN A 1 122 ? 1.939 -12.444 -36.584 1.00 51.88 122 ASN A C 1
ATOM 990 O O . ASN A 1 122 ? 1.605 -11.659 -35.699 1.00 51.88 122 ASN A O 1
ATOM 994 N N . ILE A 1 123 ? 1.707 -12.245 -37.883 1.00 55.25 123 ILE A N 1
ATOM 995 C CA . ILE A 1 123 ? 0.854 -11.220 -38.496 1.00 55.25 123 ILE A CA 1
ATOM 996 C C . ILE A 1 123 ? -0.620 -11.520 -38.141 1.00 55.25 123 ILE A C 1
ATOM 998 O O . ILE A 1 123 ? -1.465 -11.705 -39.012 1.00 55.25 123 ILE A O 1
ATOM 1002 N N . GLU A 1 124 ? -0.957 -11.670 -36.861 1.00 57.41 124 GLU A N 1
ATOM 1003 C CA . GLU A 1 124 ? -2.323 -11.357 -36.452 1.00 57.41 124 GLU A CA 1
ATOM 1004 C C . GLU A 1 124 ? -2.384 -9.833 -36.385 1.00 57.41 124 GLU A C 1
ATOM 1006 O O . GLU A 1 124 ? -1.578 -9.231 -35.677 1.00 57.41 124 GLU A O 1
ATOM 1011 N N . ASP A 1 125 ? -3.294 -9.216 -37.151 1.00 64.19 125 ASP A N 1
ATOM 1012 C CA . ASP A 1 125 ? -3.497 -7.765 -37.150 1.00 64.19 125 ASP A CA 1
ATOM 1013 C C . ASP A 1 125 ? -3.460 -7.245 -35.705 1.00 64.19 125 ASP A C 1
ATOM 1015 O O . ASP A 1 125 ? -4.170 -7.774 -34.847 1.00 64.19 125 ASP A O 1
ATOM 1019 N N . GLU A 1 126 ? -2.677 -6.201 -35.425 1.00 68.19 126 GLU A N 1
ATOM 1020 C CA . GLU A 1 126 ? -2.590 -5.562 -34.097 1.00 68.19 126 GLU A CA 1
ATOM 1021 C C . GLU A 1 126 ? -3.991 -5.259 -33.519 1.00 68.19 126 GLU A C 1
ATOM 1023 O O . GLU A 1 126 ? -4.237 -5.330 -32.314 1.00 68.19 126 GLU A O 1
ATOM 1028 N N . VAL A 1 127 ? -4.954 -5.007 -34.412 1.00 70.12 127 VAL A N 1
ATOM 1029 C CA . VAL A 1 127 ? -6.383 -4.828 -34.127 1.00 70.12 127 VAL A CA 1
ATOM 1030 C C . VAL A 1 127 ? -7.037 -6.094 -33.557 1.00 70.12 127 VAL A C 1
ATOM 1032 O O . VAL A 1 127 ? -7.834 -6.008 -32.625 1.00 70.12 127 VAL A O 1
ATOM 1035 N N . THR A 1 128 ? -6.704 -7.273 -34.081 1.00 71.88 128 THR A N 1
ATOM 1036 C CA . THR A 1 128 ? -7.206 -8.568 -33.600 1.00 71.88 128 THR A CA 1
ATOM 1037 C C . THR A 1 128 ? -6.654 -8.883 -32.210 1.00 71.88 128 THR A C 1
ATOM 1039 O O . THR A 1 128 ? -7.420 -9.292 -31.335 1.00 71.88 128 THR A O 1
ATOM 1042 N N . GLN A 1 129 ? -5.372 -8.612 -31.956 1.00 70.44 129 GLN A N 1
ATOM 1043 C CA . GLN A 1 129 ? -4.778 -8.772 -30.623 1.00 70.44 129 GLN A CA 1
ATOM 1044 C C . GLN A 1 129 ? -5.419 -7.823 -29.601 1.00 70.44 129 GLN A C 1
ATOM 1046 O O . GLN A 1 129 ? -5.860 -8.262 -28.537 1.00 70.44 129 GLN A O 1
ATOM 1051 N N . LEU A 1 130 ? -5.591 -6.548 -29.968 1.00 75.62 130 LEU A N 1
ATOM 1052 C CA . LEU A 1 130 ? -6.294 -5.570 -29.138 1.00 75.62 130 LEU A CA 1
ATOM 1053 C C . LEU A 1 130 ? -7.749 -5.990 -28.867 1.00 75.62 130 LEU A C 1
ATOM 1055 O O . LEU A 1 130 ? -8.231 -5.866 -27.742 1.00 75.62 130 LEU A O 1
ATOM 1059 N N . SER A 1 131 ? -8.448 -6.529 -29.872 1.00 79.38 131 SER A N 1
ATOM 1060 C CA . SER A 1 131 ? -9.839 -6.976 -29.729 1.00 79.38 131 SER A CA 1
ATOM 1061 C C . SER A 1 131 ? -9.996 -8.149 -28.755 1.00 79.38 131 SER A C 1
ATOM 1063 O O . SER A 1 131 ? -10.970 -8.188 -28.005 1.00 79.38 131 SER A O 1
ATOM 1065 N N . ARG A 1 132 ? -9.021 -9.069 -28.710 1.00 80.50 132 ARG A N 1
ATOM 1066 C CA . ARG A 1 132 ? -8.995 -10.190 -27.756 1.00 80.50 132 ARG A CA 1
ATOM 1067 C C . ARG A 1 132 ? -8.603 -9.746 -26.350 1.00 80.50 132 A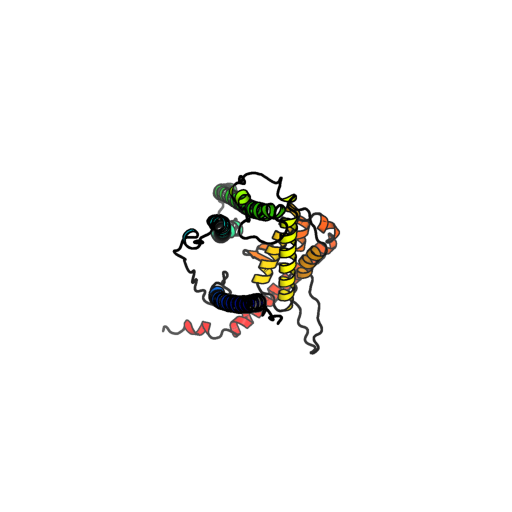RG A C 1
ATOM 1069 O O . ARG A 1 132 ? -9.041 -10.356 -25.381 1.00 80.50 132 ARG A O 1
ATOM 1076 N N . PHE A 1 133 ? -7.816 -8.679 -26.232 1.00 84.44 133 PHE A N 1
ATOM 1077 C CA . PHE A 1 133 ? -7.404 -8.133 -24.941 1.00 84.44 133 PHE A CA 1
ATOM 1078 C C . PHE A 1 133 ? -8.455 -7.215 -24.300 1.00 84.44 133 PHE A C 1
ATOM 1080 O O . PHE A 1 133 ? -8.495 -7.063 -23.080 1.00 84.44 133 PHE A O 1
ATOM 1087 N N . LEU A 1 134 ? -9.356 -6.634 -25.096 1.00 85.62 134 LEU A N 1
ATOM 1088 C CA . LEU A 1 134 ? -10.367 -5.690 -24.617 1.00 85.62 134 LEU A CA 1
ATOM 1089 C C . LEU A 1 134 ? -11.275 -6.235 -23.487 1.00 85.62 134 LEU A C 1
ATOM 1091 O O . LEU A 1 134 ? -11.488 -5.499 -22.521 1.00 85.62 134 LEU A O 1
ATOM 1095 N N . PRO A 1 135 ? -11.775 -7.490 -23.520 1.00 89.38 135 PRO A N 1
ATOM 1096 C CA . PRO A 1 135 ? -12.532 -8.061 -22.402 1.00 89.38 135 PRO A CA 1
ATOM 1097 C C . PRO A 1 135 ? -11.715 -8.128 -21.107 1.00 89.38 135 PRO A C 1
ATOM 1099 O O . PRO A 1 135 ? -12.230 -7.820 -20.035 1.00 89.38 135 PRO A O 1
ATOM 1102 N N . HIS A 1 136 ? -10.423 -8.453 -21.204 1.00 87.88 136 HIS A N 1
ATOM 1103 C CA . HIS A 1 136 ? -9.521 -8.487 -20.055 1.00 87.88 136 HIS A CA 1
ATOM 1104 C C . HIS A 1 136 ? -9.281 -7.091 -19.471 1.00 87.88 136 HIS A C 1
ATOM 1106 O O . HIS A 1 136 ? -9.301 -6.922 -18.252 1.00 87.88 136 HIS A O 1
ATOM 1112 N N . LEU A 1 137 ? -9.145 -6.068 -20.321 1.00 88.25 137 LEU A N 1
ATOM 1113 C CA . LEU A 1 137 ? -9.087 -4.672 -19.880 1.00 88.25 137 LEU A CA 1
ATOM 1114 C C . LEU A 1 137 ? -10.384 -4.224 -19.200 1.00 88.25 137 LEU A C 1
ATOM 1116 O O . LEU A 1 137 ? -10.339 -3.502 -18.207 1.00 88.25 137 LEU A O 1
ATOM 1120 N N . GLN A 1 138 ? -11.541 -4.660 -19.698 1.00 90.69 138 GLN A N 1
ATOM 1121 C CA . GLN A 1 138 ? -12.822 -4.364 -19.063 1.00 90.69 138 GLN A CA 1
ATOM 1122 C C . GLN A 1 138 ? -12.928 -5.019 -17.679 1.00 90.69 138 GLN A C 1
ATOM 1124 O O . GLN A 1 138 ? -13.326 -4.351 -16.722 1.00 90.69 138 GLN A O 1
ATOM 1129 N N . GLU A 1 139 ? -12.548 -6.293 -17.552 1.00 92.69 139 GLU A N 1
ATOM 1130 C CA . GLU A 1 139 ? -12.472 -6.979 -16.257 1.00 92.69 139 GLU A CA 1
ATOM 1131 C C . GLU A 1 139 ? -11.517 -6.262 -15.300 1.00 92.69 139 GLU A C 1
ATOM 1133 O O . GLU A 1 139 ? -11.879 -6.013 -14.150 1.00 92.69 139 GLU A O 1
ATOM 1138 N N . LEU A 1 140 ? -10.347 -5.843 -15.789 1.00 92.50 140 LEU A N 1
ATOM 1139 C CA . LEU A 1 140 ? -9.384 -5.064 -15.018 1.00 92.50 140 LEU A CA 1
ATOM 1140 C C . LEU A 1 140 ? -9.975 -3.724 -14.555 1.00 92.50 140 LEU A C 1
ATOM 1142 O O . LEU A 1 140 ? -9.817 -3.350 -13.396 1.00 92.50 140 LEU A O 1
ATOM 1146 N N . CYS A 1 141 ? -10.697 -3.001 -15.414 1.00 91.00 141 CYS A N 1
ATOM 1147 C CA . CYS A 1 141 ? -11.374 -1.765 -15.019 1.00 91.00 141 CYS A CA 1
ATOM 1148 C C . CYS A 1 141 ? -12.420 -2.005 -13.920 1.00 91.00 141 CYS A C 1
ATOM 1150 O O . CYS A 1 141 ? -12.529 -1.199 -12.995 1.00 91.00 141 CYS A O 1
ATOM 1152 N N . CYS A 1 142 ? -13.188 -3.093 -14.001 1.00 92.75 142 CYS A N 1
ATOM 1153 C CA . CYS A 1 142 ? -14.130 -3.479 -12.948 1.00 92.75 142 CYS A CA 1
ATOM 1154 C C . CYS A 1 142 ? -13.404 -3.841 -11.646 1.00 92.75 142 CYS A C 1
ATOM 1156 O O . CYS A 1 142 ? -13.823 -3.414 -10.572 1.00 92.75 142 CYS A O 1
ATOM 1158 N N . PHE A 1 143 ? -12.289 -4.565 -11.743 1.00 94.00 143 PHE A N 1
ATOM 1159 C CA . PHE A 1 143 ? -11.442 -4.903 -10.605 1.00 94.00 143 PHE A CA 1
ATOM 1160 C C . PHE A 1 143 ? -10.888 -3.648 -9.911 1.00 94.00 143 PHE A C 1
ATOM 1162 O O . PHE A 1 143 ? -11.011 -3.512 -8.696 1.00 94.00 143 PHE A O 1
ATOM 1169 N N . VAL A 1 144 ? -10.361 -2.682 -10.671 1.00 90.88 144 VAL A N 1
ATOM 1170 C CA . VAL A 1 144 ? -9.861 -1.409 -10.122 1.00 90.88 144 VAL A CA 1
ATOM 1171 C C . VAL A 1 144 ? -10.968 -0.640 -9.396 1.00 90.88 144 VAL A C 1
ATOM 1173 O O . VAL A 1 144 ? -10.725 -0.120 -8.308 1.00 90.88 144 VAL A O 1
ATOM 1176 N N . LYS A 1 145 ? -12.193 -0.612 -9.940 1.00 88.06 145 LYS A N 1
ATOM 1177 C CA . LYS A 1 145 ? -13.347 0.003 -9.260 1.00 88.06 145 LYS A CA 1
ATOM 1178 C C . LYS A 1 145 ? -13.672 -0.689 -7.937 1.00 88.06 145 LYS A C 1
ATOM 1180 O O . LYS A 1 145 ? -13.864 -0.006 -6.939 1.00 88.06 145 LYS A O 1
ATOM 1185 N N . ARG A 1 146 ? -13.657 -2.026 -7.898 1.00 88.88 146 ARG A N 1
ATOM 1186 C CA . ARG A 1 146 ? -13.849 -2.791 -6.653 1.00 88.88 146 ARG A CA 1
ATOM 1187 C C . ARG A 1 146 ? -12.773 -2.454 -5.614 1.00 88.88 146 ARG A C 1
ATOM 1189 O O . ARG A 1 146 ? -13.095 -2.259 -4.447 1.00 88.88 146 ARG A O 1
ATOM 1196 N N . CYS A 1 147 ? -11.512 -2.318 -6.026 1.00 89.56 147 CYS A N 1
ATOM 1197 C CA . CYS A 1 147 ? -10.432 -1.877 -5.137 1.00 89.56 147 CYS A CA 1
ATOM 1198 C C . CYS A 1 147 ? -10.672 -0.466 -4.576 1.00 89.56 147 CYS A C 1
ATOM 1200 O O . CYS A 1 147 ? -10.468 -0.240 -3.383 1.00 89.56 147 CYS A O 1
ATOM 1202 N N . GLU A 1 148 ? -11.121 0.475 -5.413 1.00 84.38 148 GLU A N 1
ATOM 1203 C CA . GLU A 1 148 ? -11.474 1.835 -4.985 1.00 84.38 148 GLU A CA 1
ATOM 1204 C C . GLU A 1 148 ? -12.634 1.825 -3.979 1.00 84.38 148 GLU A C 1
ATOM 1206 O O . GLU A 1 148 ? -12.554 2.484 -2.941 1.00 84.38 148 GLU A O 1
ATOM 1211 N N . GLU A 1 149 ? -13.677 1.038 -4.244 1.00 82.62 149 GLU A N 1
ATOM 1212 C CA . GLU A 1 149 ? -14.832 0.881 -3.358 1.00 82.62 149 GLU A CA 1
ATOM 1213 C C . GLU A 1 149 ? -14.421 0.325 -1.991 1.00 82.62 149 GLU A C 1
ATOM 1215 O O . GLU A 1 149 ? -14.771 0.909 -0.966 1.00 82.62 149 GLU A O 1
ATOM 1220 N N . VAL A 1 150 ? -13.627 -0.750 -1.948 1.00 86.81 150 VAL A N 1
ATOM 1221 C CA . VAL A 1 150 ? -13.151 -1.344 -0.686 1.00 86.81 150 VAL A CA 1
ATOM 1222 C C . VAL A 1 150 ? -12.263 -0.368 0.089 1.00 86.81 150 VAL A C 1
ATOM 1224 O O . VAL A 1 150 ? -12.448 -0.203 1.297 1.00 86.81 150 VAL A O 1
ATOM 1227 N N . ALA A 1 151 ? -11.351 0.340 -0.585 1.00 84.38 151 ALA A N 1
ATOM 1228 C CA . ALA A 1 151 ? -10.515 1.360 0.049 1.00 84.38 151 ALA A CA 1
ATOM 1229 C C . ALA A 1 151 ? -11.355 2.510 0.631 1.00 84.38 151 ALA A C 1
ATOM 1231 O O . ALA A 1 151 ? -11.119 2.944 1.762 1.00 84.38 151 ALA A O 1
ATOM 1232 N N . ALA A 1 152 ? -12.372 2.969 -0.105 1.00 80.25 152 ALA A N 1
ATOM 1233 C CA . ALA A 1 152 ? -13.316 3.965 0.384 1.00 80.25 152 ALA A CA 1
ATOM 1234 C C . ALA A 1 152 ? -14.069 3.453 1.619 1.00 80.25 152 ALA A C 1
ATOM 1236 O O . ALA A 1 152 ? -14.146 4.167 2.620 1.00 80.25 152 ALA A O 1
ATOM 1237 N N . GLN A 1 153 ? -14.558 2.206 1.600 1.00 81.00 153 GLN A N 1
ATOM 1238 C CA . GLN A 1 153 ? -15.242 1.626 2.756 1.00 81.00 153 GLN A CA 1
ATOM 1239 C C . GLN A 1 153 ? -14.341 1.541 3.986 1.00 81.00 153 GLN A C 1
ATOM 1241 O O . GLN A 1 153 ? -14.784 1.912 5.069 1.00 81.00 153 GLN A O 1
ATOM 1246 N N . MET A 1 154 ? -13.072 1.147 3.846 1.00 84.56 154 MET A N 1
ATOM 1247 C CA . MET A 1 154 ? -12.137 1.153 4.979 1.00 84.56 154 MET A CA 1
ATOM 1248 C C . MET A 1 154 ? -12.025 2.540 5.619 1.00 84.56 154 MET A C 1
ATOM 1250 O O . MET A 1 154 ? -12.127 2.672 6.839 1.00 84.56 154 MET A O 1
ATOM 1254 N N . ILE A 1 155 ? -11.868 3.585 4.803 1.00 82.69 155 ILE A N 1
ATOM 1255 C CA . ILE A 1 155 ? -11.769 4.967 5.288 1.00 82.69 155 ILE A CA 1
ATOM 1256 C C . ILE A 1 155 ? -13.078 5.403 5.953 1.00 82.69 155 ILE A C 1
ATOM 1258 O O . ILE A 1 155 ? -13.044 6.051 6.997 1.00 82.69 155 ILE A O 1
ATOM 1262 N N . HIS A 1 156 ? -14.232 5.043 5.389 1.00 78.38 156 HIS A N 1
ATOM 1263 C CA . HIS A 1 156 ? -15.534 5.374 5.964 1.00 78.38 156 HIS A CA 1
ATOM 1264 C C . HIS A 1 156 ? -15.769 4.690 7.313 1.00 78.38 156 HIS A C 1
ATOM 1266 O O . HIS A 1 156 ? -16.191 5.356 8.258 1.00 78.38 156 HIS A O 1
ATOM 1272 N N . GLN A 1 157 ? -15.437 3.403 7.435 1.00 78.50 157 GLN A N 1
ATOM 1273 C CA . GLN A 1 157 ? -15.565 2.669 8.696 1.00 78.50 157 GLN A CA 1
ATOM 1274 C C . GLN A 1 157 ? -14.637 3.236 9.777 1.00 78.50 157 GLN A C 1
ATOM 1276 O O . GLN A 1 157 ? -15.065 3.442 10.914 1.00 78.50 157 GLN A O 1
ATOM 1281 N N . LEU A 1 158 ? -13.397 3.591 9.419 1.00 82.38 158 LEU A N 1
ATOM 1282 C CA . LEU A 1 158 ? -12.497 4.315 10.321 1.00 82.38 158 LEU A CA 1
ATOM 1283 C C . LEU A 1 158 ? -13.073 5.687 10.696 1.00 82.38 158 LEU A C 1
ATOM 1285 O O . LEU A 1 158 ? -13.119 6.049 11.868 1.00 82.38 158 LEU A O 1
ATOM 1289 N N . ASN A 1 159 ? -13.586 6.445 9.730 1.00 79.88 159 ASN A N 1
ATOM 1290 C CA . ASN A 1 159 ? -14.176 7.753 9.991 1.00 79.88 159 ASN A CA 1
ATOM 1291 C C . ASN A 1 159 ? -15.361 7.681 10.964 1.00 79.88 159 ASN A C 1
ATOM 1293 O O . ASN A 1 159 ? -15.464 8.523 11.858 1.00 79.88 159 ASN A O 1
ATOM 1297 N N . ALA A 1 160 ? -16.231 6.682 10.828 1.00 76.50 160 ALA A N 1
ATOM 1298 C CA . ALA A 1 160 ? -17.358 6.477 11.730 1.00 76.50 160 ALA A CA 1
ATOM 1299 C C . ALA A 1 160 ? -16.904 6.091 13.148 1.00 76.50 160 ALA A C 1
ATOM 1301 O O . ALA A 1 160 ? -17.438 6.607 14.136 1.00 76.50 160 ALA A O 1
ATOM 1302 N N . LEU A 1 161 ? -15.869 5.249 13.248 1.00 76.06 161 LEU A N 1
ATOM 1303 C CA . LEU A 1 161 ? -15.250 4.869 14.516 1.00 76.06 161 LEU A CA 1
ATOM 1304 C C . LEU A 1 161 ? -14.725 6.103 15.269 1.00 76.06 161 LEU A C 1
ATOM 1306 O O . LEU A 1 161 ? -15.099 6.336 16.418 1.00 76.06 161 LEU A O 1
ATOM 1310 N N . TYR A 1 162 ? -13.948 6.955 14.598 1.00 72.75 162 TYR A N 1
ATOM 1311 C CA . TYR A 1 162 ? -13.369 8.157 15.210 1.00 72.75 162 TYR A CA 1
ATOM 1312 C C . TYR A 1 162 ? -14.368 9.314 15.382 1.00 72.75 162 TYR A C 1
ATOM 1314 O O . TYR A 1 162 ? -14.182 10.162 16.252 1.00 72.75 162 TYR A O 1
ATOM 1322 N N . SER A 1 163 ? -15.466 9.349 14.619 1.00 68.50 163 SER A N 1
ATOM 1323 C CA . SER A 1 163 ? -16.542 10.339 14.815 1.00 68.50 163 SER A CA 1
ATOM 1324 C C . SER A 1 163 ? -17.346 10.087 16.094 1.00 68.50 163 SER A C 1
ATOM 1326 O O . SER A 1 163 ? -17.868 11.025 16.694 1.00 68.50 163 SER A O 1
ATOM 1328 N N . THR A 1 164 ? -17.425 8.830 16.535 1.00 56.81 164 THR A N 1
ATOM 1329 C CA . THR A 1 164 ? -18.100 8.434 17.782 1.00 56.81 164 THR A CA 1
ATOM 1330 C C . THR A 1 164 ? -17.345 8.940 19.021 1.00 56.81 164 THR A C 1
ATOM 1332 O O . THR A 1 164 ? -17.957 9.263 20.032 1.00 56.81 164 THR A O 1
ATOM 1335 N N . SER A 1 165 ? -16.024 9.125 18.919 1.00 52.75 165 SER A N 1
ATOM 1336 C CA . SER A 1 165 ? -15.175 9.623 20.011 1.00 52.75 165 SER A CA 1
ATOM 1337 C C . SER A 1 165 ? -15.367 11.110 20.340 1.00 52.75 165 SER A C 1
ATOM 1339 O O . SER A 1 165 ? -14.906 11.560 21.388 1.00 52.75 165 SER A O 1
ATOM 1341 N N . LYS A 1 166 ? -16.005 11.903 19.466 1.00 48.66 166 LYS A N 1
ATOM 1342 C CA . LYS A 1 166 ? -16.115 13.364 19.640 1.00 48.66 166 LYS A CA 1
ATOM 1343 C C . LYS A 1 166 ? -17.147 13.776 20.701 1.00 48.66 166 LYS A C 1
ATOM 1345 O O . LYS A 1 166 ? -17.101 14.906 21.173 1.00 48.66 166 LYS A O 1
ATOM 1350 N N . GLU A 1 167 ? -18.054 12.873 21.077 1.00 47.25 167 GLU A N 1
ATOM 1351 C CA . GLU A 1 167 ? -19.042 13.090 22.147 1.00 47.25 167 GLU A CA 1
ATOM 1352 C C . GLU A 1 167 ? -18.570 12.551 23.513 1.00 47.25 167 GLU A C 1
ATOM 1354 O O . GLU A 1 167 ? -19.074 12.990 24.544 1.00 47.25 167 GLU A O 1
ATOM 1359 N N . SER A 1 168 ? -17.558 11.677 23.557 1.00 40.91 168 SER A N 1
ATOM 1360 C CA . SER A 1 168 ? -17.034 11.088 24.796 1.00 40.91 168 SER A CA 1
ATOM 1361 C C . SER A 1 168 ? -15.680 11.693 25.171 1.00 40.91 168 SER A C 1
ATOM 1363 O O . SER A 1 168 ? -14.618 11.085 25.012 1.00 40.91 168 SER A O 1
ATOM 1365 N N . THR A 1 169 ? -15.704 12.919 25.685 1.00 37.97 169 THR A N 1
ATOM 1366 C CA . THR A 1 169 ? -14.579 13.410 26.483 1.00 37.97 169 THR A CA 1
ATOM 1367 C C . THR A 1 169 ? -14.443 12.521 27.721 1.00 37.97 169 THR A C 1
ATOM 1369 O O . THR A 1 169 ? -15.387 12.410 28.493 1.00 37.97 169 THR A O 1
ATOM 1372 N N . GLN A 1 170 ? -13.239 11.982 27.922 1.00 42.41 170 GLN A N 1
ATOM 1373 C CA . GLN A 1 170 ? -12.750 11.289 29.120 1.00 42.41 170 GLN A CA 1
ATOM 1374 C C . GLN A 1 170 ? -13.183 9.824 29.298 1.00 42.41 170 GLN A C 1
ATOM 1376 O O . GLN A 1 170 ? -14.322 9.511 29.614 1.00 42.41 170 GLN A O 1
ATOM 1381 N N . VAL A 1 171 ? -12.161 8.959 29.220 1.00 35.91 171 VAL A N 1
ATOM 1382 C CA . VAL A 1 171 ? -12.154 7.524 29.538 1.00 35.91 171 VAL A CA 1
ATOM 1383 C C . VAL A 1 171 ? -12.954 6.683 28.539 1.00 35.91 171 VAL A C 1
ATOM 1385 O O . VAL A 1 171 ? -14.141 6.895 28.329 1.00 35.91 171 VAL A O 1
ATOM 1388 N N . MET A 1 172 ? -12.302 5.687 27.927 1.00 34.97 172 MET A N 1
ATOM 1389 C CA . MET A 1 172 ? -12.992 4.595 27.236 1.00 34.97 172 MET A CA 1
ATOM 1390 C C . MET A 1 172 ? -13.907 3.880 28.242 1.00 34.97 172 MET A C 1
ATOM 1392 O O . MET A 1 172 ? -13.505 2.928 28.907 1.00 34.97 172 MET A O 1
ATOM 1396 N N . ASN A 1 173 ? -15.136 4.366 28.394 1.00 31.06 173 ASN A N 1
ATOM 1397 C CA . ASN A 1 173 ? -16.181 3.672 29.118 1.00 31.06 173 ASN A CA 1
ATOM 1398 C C . ASN A 1 173 ? -16.715 2.580 28.190 1.00 31.06 173 ASN A C 1
ATOM 1400 O O . ASN A 1 173 ? -17.375 2.868 27.193 1.00 31.06 173 ASN A O 1
ATOM 1404 N N . ALA A 1 174 ? -16.441 1.317 28.518 1.00 42.16 174 ALA A N 1
ATOM 1405 C CA . ALA A 1 174 ? -16.901 0.151 27.761 1.00 42.16 174 ALA A CA 1
ATOM 1406 C C . ALA A 1 174 ? -18.440 0.065 27.616 1.00 42.16 174 ALA A C 1
ATOM 1408 O O . ALA A 1 174 ? -18.933 -0.759 26.846 1.00 42.16 174 ALA A O 1
ATOM 1409 N N . ARG A 1 175 ? -19.201 0.905 28.338 1.00 36.88 175 ARG A N 1
ATOM 1410 C CA . ARG A 1 175 ? -20.660 1.034 28.212 1.00 36.88 175 ARG A CA 1
ATOM 1411 C C . ARG A 1 175 ? -21.134 2.032 27.152 1.00 36.88 175 ARG A C 1
ATOM 1413 O O . ARG A 1 175 ? -22.225 1.825 26.634 1.00 36.88 175 ARG A O 1
ATOM 1420 N N . ASP A 1 176 ? -20.323 3.025 26.786 1.00 35.06 176 ASP A N 1
ATOM 1421 C CA . ASP A 1 176 ? -20.740 4.143 25.918 1.00 35.06 176 ASP A CA 1
ATOM 1422 C C . ASP A 1 176 ? -20.005 4.166 24.569 1.00 35.06 176 ASP A C 1
ATOM 1424 O O . ASP A 1 176 ? -19.990 5.178 23.866 1.00 35.06 176 ASP A O 1
ATOM 1428 N N . VAL A 1 177 ? -19.401 3.044 24.154 1.00 43.16 177 VAL A N 1
ATOM 1429 C CA . VAL A 1 177 ? -18.911 2.910 22.776 1.00 43.16 177 VAL A CA 1
ATOM 1430 C C . VAL A 1 177 ? -20.112 2.680 21.860 1.00 43.16 177 VAL A C 1
ATOM 1432 O O . VAL A 1 177 ? -20.455 1.557 21.486 1.00 43.16 177 VAL A O 1
ATOM 1435 N N . HIS A 1 178 ? -20.808 3.764 21.529 1.00 43.78 178 HIS A N 1
ATOM 1436 C CA . HIS A 1 178 ? -21.949 3.749 20.626 1.00 43.78 178 HIS A CA 1
ATOM 1437 C C . HIS A 1 178 ? -21.475 3.588 19.175 1.00 43.78 178 HIS A C 1
ATOM 1439 O O . HIS A 1 178 ? -21.583 4.495 18.357 1.00 43.78 178 HIS A O 1
ATOM 1445 N N . PHE A 1 179 ? -21.016 2.386 18.809 1.00 46.31 179 PHE A N 1
ATOM 1446 C CA . PHE A 1 179 ? -20.708 2.005 17.420 1.00 46.31 179 PHE A CA 1
ATOM 1447 C C . PHE A 1 179 ? -21.937 2.026 16.486 1.00 46.31 179 PHE A C 1
ATOM 1449 O O . PHE A 1 179 ? -21.859 1.634 15.325 1.00 46.31 179 PHE A O 1
ATOM 1456 N N . GLN A 1 180 ? -23.086 2.483 16.980 1.00 41.00 180 GLN A N 1
ATOM 1457 C CA . GLN A 1 180 ? -24.328 2.623 16.242 1.00 41.00 180 GLN A CA 1
ATOM 1458 C C . GLN A 1 180 ? -24.150 3.489 14.982 1.00 41.00 180 GLN A C 1
ATOM 1460 O O . GLN A 1 180 ? -24.608 3.082 13.923 1.00 41.00 180 GLN A O 1
ATOM 1465 N N . ARG A 1 181 ? -23.356 4.574 15.020 1.00 42.84 181 ARG A N 1
ATOM 1466 C CA . ARG A 1 181 ? -23.026 5.358 13.807 1.00 42.84 181 ARG A CA 1
ATOM 1467 C C . ARG A 1 181 ? -22.159 4.607 12.790 1.00 42.84 181 ARG A C 1
ATOM 1469 O O . ARG A 1 181 ? -22.334 4.829 11.598 1.00 42.84 181 ARG A O 1
ATOM 1476 N N . ALA A 1 182 ? -21.260 3.722 13.231 1.00 40.03 182 ALA A N 1
ATOM 1477 C CA . ALA A 1 182 ? -20.474 2.868 12.329 1.00 40.03 182 ALA A CA 1
ATOM 1478 C C . ALA A 1 182 ? -21.337 1.788 11.658 1.00 40.03 182 ALA A C 1
ATOM 1480 O O . ALA A 1 182 ? -21.067 1.383 10.534 1.00 40.03 182 ALA A O 1
ATOM 1481 N N . VAL A 1 183 ? -22.415 1.372 12.326 1.00 43.12 183 VAL A N 1
ATOM 1482 C CA . VAL A 1 183 ? -23.383 0.393 11.817 1.00 43.12 183 VAL A CA 1
ATOM 1483 C C . VAL A 1 183 ? -24.479 1.041 10.950 1.00 43.12 183 VAL A C 1
ATOM 1485 O O . VAL A 1 183 ? -25.008 0.382 10.060 1.00 43.12 183 VAL A O 1
ATOM 1488 N N . GLU A 1 184 ? -24.828 2.311 11.185 1.00 39.97 184 GLU A N 1
ATOM 1489 C CA . GLU A 1 184 ? -25.954 3.009 10.532 1.00 39.97 184 GLU A CA 1
ATOM 1490 C C . GLU A 1 184 ? -25.557 3.927 9.362 1.00 39.97 184 GLU A C 1
ATOM 1492 O O . GLU A 1 184 ? -26.432 4.380 8.620 1.00 39.97 184 GLU A O 1
ATOM 1497 N N . GLN A 1 185 ? -24.268 4.231 9.160 1.00 41.88 185 GLN A N 1
ATOM 1498 C CA . GLN A 1 185 ? -23.855 5.073 8.035 1.00 41.88 185 GLN A CA 1
ATOM 1499 C C . GLN A 1 185 ? -24.005 4.346 6.692 1.00 41.88 185 GLN A C 1
ATOM 1501 O O . GLN A 1 185 ? -23.379 3.322 6.431 1.00 41.88 185 GLN A O 1
ATOM 1506 N N . SER A 1 186 ? -24.825 4.931 5.813 1.00 38.12 186 SER A N 1
ATOM 1507 C CA . SER A 1 186 ? -24.985 4.507 4.421 1.00 38.12 186 SER A CA 1
ATOM 1508 C C . SER A 1 186 ? -23.650 4.561 3.675 1.00 38.12 186 SER A C 1
ATOM 1510 O O . SER A 1 186 ? -23.014 5.613 3.591 1.00 38.12 186 SER A O 1
ATOM 1512 N N . PHE A 1 187 ? -23.291 3.432 3.064 1.00 44.12 187 PHE A N 1
ATOM 1513 C CA . PHE A 1 187 ? -22.057 3.129 2.327 1.00 44.12 187 PHE A CA 1
ATOM 1514 C C . PHE A 1 187 ? -21.794 3.991 1.067 1.00 44.12 187 PHE A C 1
ATOM 1516 O O . PHE A 1 187 ? -20.938 3.646 0.257 1.00 44.12 187 PHE A O 1
ATOM 1523 N N . THR A 1 188 ? -22.533 5.087 0.860 1.00 37.69 188 THR A N 1
ATOM 1524 C CA . THR A 1 188 ? -22.651 5.801 -0.428 1.00 37.69 188 THR A CA 1
ATOM 1525 C C . THR A 1 188 ? -22.315 7.297 -0.381 1.00 37.69 188 THR A C 1
ATOM 1527 O O . THR A 1 188 ? -22.357 7.958 -1.419 1.00 37.69 188 THR A O 1
ATOM 1530 N N . ALA A 1 189 ? -21.974 7.873 0.777 1.00 36.88 189 ALA A N 1
ATOM 1531 C CA . ALA A 1 189 ? -21.726 9.315 0.883 1.00 36.88 189 ALA A CA 1
ATOM 1532 C C . ALA A 1 189 ? -20.291 9.700 0.464 1.00 36.88 189 ALA A C 1
ATOM 1534 O O . ALA A 1 189 ? -19.366 9.819 1.269 1.00 36.88 189 ALA A O 1
ATOM 1535 N N . ILE A 1 190 ? -20.150 9.913 -0.845 1.00 45.59 190 ILE A N 1
ATOM 1536 C CA . ILE A 1 190 ? -18.961 10.346 -1.584 1.00 45.59 190 ILE A CA 1
ATOM 1537 C C . ILE A 1 190 ? -18.384 11.658 -1.004 1.00 45.59 190 ILE A C 1
ATOM 1539 O O . ILE A 1 190 ? -19.010 12.715 -1.043 1.00 45.59 190 ILE A O 1
ATOM 1543 N N . LYS A 1 191 ? -17.137 11.591 -0.519 1.00 43.47 191 LYS A N 1
ATOM 1544 C CA . LYS A 1 191 ? -16.179 12.699 -0.276 1.00 43.47 191 LYS A CA 1
ATOM 1545 C C . LYS A 1 191 ? -16.496 13.814 0.744 1.00 43.47 191 LYS A C 1
ATOM 1547 O O . LYS A 1 191 ? -15.561 14.534 1.082 1.00 43.47 191 LYS A O 1
ATOM 1552 N N . SER A 1 192 ? -17.708 14.002 1.272 1.00 48.28 192 SER A N 1
ATOM 1553 C CA . SER A 1 192 ? -18.027 15.271 1.972 1.00 48.28 192 SER A CA 1
ATOM 1554 C C . SER A 1 192 ? -17.761 15.352 3.486 1.00 48.28 192 SER A C 1
ATOM 1556 O O . SER A 1 192 ? -17.754 16.468 4.012 1.00 48.28 192 SER A O 1
ATOM 1558 N N . ASP A 1 193 ? -17.526 14.239 4.197 1.00 58.28 193 ASP A N 1
ATOM 1559 C CA . ASP A 1 193 ? -17.424 14.268 5.675 1.00 58.28 193 ASP A CA 1
ATOM 1560 C C . ASP A 1 193 ? -16.121 13.736 6.289 1.00 58.28 193 ASP A C 1
ATOM 1562 O O . ASP A 1 193 ? -15.836 14.064 7.440 1.00 58.28 193 ASP A O 1
ATOM 1566 N N . VAL A 1 194 ? -15.283 13.000 5.548 1.00 66.25 194 VAL A N 1
ATOM 1567 C CA . VAL A 1 194 ? -14.019 12.466 6.102 1.00 66.25 194 VAL A CA 1
ATOM 1568 C C . VAL A 1 194 ? -13.037 13.592 6.435 1.00 66.25 194 VAL A C 1
ATOM 1570 O O . VAL A 1 194 ? -12.470 13.612 7.522 1.00 66.25 194 VAL A O 1
ATOM 1573 N N . GLY A 1 195 ? -12.898 14.590 5.555 1.00 61.12 195 GLY A N 1
ATOM 1574 C CA . GLY A 1 195 ? -11.950 15.698 5.742 1.00 61.12 195 GLY A CA 1
ATOM 1575 C C . GLY A 1 195 ? -12.217 16.581 6.972 1.00 61.12 195 GLY A C 1
ATOM 1576 O O . GLY A 1 195 ? -11.363 17.374 7.351 1.00 61.12 195 GLY A O 1
ATOM 1577 N N . LYS A 1 196 ? -13.385 16.451 7.619 1.00 68.44 196 LYS A N 1
ATOM 1578 C CA . LYS A 1 196 ? -13.744 17.194 8.842 1.00 68.44 196 LYS A CA 1
ATOM 1579 C C . LYS A 1 196 ? -13.361 16.455 10.129 1.00 68.44 196 LYS A C 1
ATOM 1581 O O . LYS A 1 196 ? -13.471 17.027 11.219 1.00 68.44 196 LYS A O 1
ATOM 1586 N N . ASN A 1 197 ? -12.953 15.189 10.033 1.00 78.50 197 ASN A N 1
ATOM 1587 C CA . ASN A 1 197 ? -12.607 14.373 11.187 1.00 78.50 197 ASN A CA 1
ATOM 1588 C C . ASN A 1 197 ? -11.139 14.571 11.579 1.00 78.50 197 ASN A C 1
ATOM 1590 O O . ASN A 1 197 ? -10.245 13.861 11.126 1.00 78.50 197 ASN A O 1
ATOM 1594 N N . VAL A 1 198 ? -10.917 15.562 12.443 1.00 83.06 198 VAL A N 1
ATOM 1595 C CA . VAL A 1 198 ? -9.586 15.924 12.952 1.00 83.06 198 VAL A CA 1
ATOM 1596 C C . VAL A 1 198 ? -8.930 14.763 13.705 1.00 83.06 198 VAL A C 1
ATOM 1598 O O . VAL A 1 198 ? -7.740 14.543 13.525 1.00 83.06 198 VAL A O 1
ATOM 1601 N N . LEU A 1 199 ? -9.699 13.976 14.469 1.00 82.94 199 LEU A N 1
ATOM 1602 C CA . LEU A 1 199 ? -9.164 12.839 15.230 1.00 82.94 199 LEU A CA 1
ATOM 1603 C C . LEU A 1 199 ? -8.606 11.756 14.300 1.00 82.94 199 LEU A C 1
ATOM 1605 O O . LEU A 1 199 ? -7.486 11.295 14.493 1.00 82.94 199 LEU A O 1
ATOM 1609 N N . LEU A 1 200 ? -9.348 11.395 13.247 1.00 84.44 200 LEU A N 1
ATOM 1610 C CA . LEU A 1 200 ? -8.855 10.444 12.247 1.00 84.44 200 LEU A CA 1
ATOM 1611 C C . LEU A 1 200 ? -7.595 10.972 11.541 1.00 84.44 200 LEU A C 1
ATOM 1613 O O . LEU A 1 200 ? -6.668 10.205 11.286 1.00 84.44 200 LEU A O 1
ATOM 1617 N N . ALA A 1 201 ? -7.555 12.270 11.228 1.00 85.12 201 ALA A N 1
ATOM 1618 C CA . ALA A 1 201 ? -6.397 12.891 10.590 1.00 85.12 201 ALA A CA 1
ATOM 1619 C C . ALA A 1 201 ? -5.145 12.837 11.485 1.00 85.12 201 ALA A C 1
ATOM 1621 O O . ALA A 1 201 ? -4.055 12.534 11.002 1.00 85.12 201 ALA A O 1
ATOM 1622 N N . GLU A 1 202 ? -5.298 13.114 12.783 1.00 87.88 202 GLU A N 1
ATOM 1623 C CA . GLU A 1 202 ? -4.212 13.065 13.768 1.00 87.88 202 GLU A CA 1
ATOM 1624 C C . GLU A 1 202 ? -3.680 11.643 13.959 1.00 87.88 202 GLU A C 1
ATOM 1626 O O . GLU A 1 202 ? -2.467 11.438 13.908 1.00 87.88 202 GLU A O 1
ATOM 1631 N N . GLU A 1 203 ? -4.566 10.657 14.095 1.00 88.25 203 GLU A N 1
ATOM 1632 C CA . GLU A 1 203 ? -4.192 9.248 14.259 1.00 88.25 203 GLU A CA 1
ATOM 1633 C C . GLU A 1 203 ? -3.509 8.682 13.009 1.00 88.25 203 GLU A C 1
ATOM 1635 O O . GLU A 1 203 ? -2.464 8.034 13.106 1.00 88.25 203 GLU A O 1
ATOM 1640 N N . LEU A 1 204 ? -4.025 8.988 11.812 1.00 88.38 204 LEU A N 1
ATOM 1641 C CA . LEU A 1 204 ? -3.394 8.558 10.562 1.00 88.38 204 LEU A CA 1
ATOM 1642 C C . LEU A 1 204 ? -2.012 9.201 10.378 1.00 88.38 204 LEU A C 1
ATOM 1644 O O . LEU A 1 204 ? -1.060 8.541 9.950 1.00 88.38 204 LEU A O 1
ATOM 1648 N N . HIS A 1 205 ? -1.880 10.480 10.731 1.00 89.44 205 HIS A N 1
ATOM 1649 C CA . HIS A 1 205 ? -0.601 11.180 10.703 1.00 89.44 205 HIS A CA 1
ATOM 1650 C C . HIS A 1 205 ? 0.391 10.604 11.727 1.00 89.44 205 HIS A C 1
ATOM 1652 O O . HIS A 1 205 ? 1.566 10.410 11.403 1.00 89.44 205 HIS A O 1
ATOM 1658 N N . LEU A 1 206 ? -0.069 10.288 12.942 1.00 90.19 206 LEU A N 1
ATOM 1659 C CA . LEU A 1 206 ? 0.746 9.669 13.985 1.00 90.19 206 LEU A CA 1
ATOM 1660 C C . LEU A 1 206 ? 1.242 8.285 13.557 1.00 90.19 206 LEU A C 1
ATOM 1662 O O . LEU A 1 206 ? 2.439 8.017 13.676 1.00 90.19 206 LEU A O 1
ATOM 1666 N N . TYR A 1 207 ? 0.361 7.450 12.998 1.00 92.81 207 TYR A N 1
ATOM 1667 C CA . TYR A 1 207 ? 0.725 6.149 12.440 1.00 92.81 207 TYR A CA 1
ATOM 1668 C C . TYR A 1 207 ? 1.828 6.291 11.387 1.00 92.81 207 TYR A C 1
ATOM 1670 O O . TYR A 1 207 ? 2.892 5.689 11.523 1.00 92.81 207 TYR A O 1
ATOM 1678 N N . LEU A 1 208 ? 1.628 7.162 10.390 1.00 92.75 208 LEU A N 1
ATOM 1679 C CA . LEU A 1 208 ? 2.623 7.408 9.345 1.00 92.75 208 LEU A CA 1
ATOM 1680 C C . LEU A 1 208 ? 3.970 7.858 9.923 1.00 92.75 208 LEU A C 1
ATOM 1682 O O . LEU A 1 208 ? 5.019 7.381 9.494 1.00 92.75 208 LEU A O 1
ATOM 1686 N N . LYS A 1 209 ? 3.958 8.759 10.908 1.00 92.06 209 LYS A N 1
ATOM 1687 C CA . LYS A 1 209 ? 5.175 9.249 11.562 1.00 92.06 209 LYS A CA 1
ATOM 1688 C C . LYS A 1 209 ? 5.915 8.136 12.303 1.00 92.06 209 LYS A C 1
ATOM 1690 O O . LYS A 1 209 ? 7.135 8.047 12.181 1.00 92.06 209 LYS A O 1
ATOM 1695 N N . ILE A 1 210 ? 5.207 7.307 13.071 1.00 92.56 210 ILE A N 1
ATOM 1696 C CA . ILE A 1 210 ? 5.803 6.180 13.801 1.00 92.56 210 ILE A CA 1
ATOM 1697 C C . ILE A 1 210 ? 6.387 5.175 12.806 1.00 92.56 210 ILE A C 1
ATOM 1699 O O . ILE A 1 210 ? 7.575 4.869 12.890 1.00 92.56 210 ILE A O 1
ATOM 1703 N N . SER A 1 211 ? 5.603 4.741 11.817 1.00 91.38 211 SER A N 1
ATOM 1704 C CA . SER A 1 211 ? 6.038 3.757 10.824 1.00 91.38 211 SER A CA 1
ATOM 1705 C C . SER A 1 211 ? 7.223 4.237 9.986 1.00 91.38 211 SER A C 1
ATOM 1707 O O . SER A 1 211 ? 8.117 3.443 9.704 1.00 91.38 211 SER A O 1
ATOM 1709 N N . LEU A 1 212 ? 7.286 5.525 9.625 1.00 90.62 212 LEU A N 1
ATOM 1710 C CA . LEU A 1 212 ? 8.447 6.082 8.922 1.00 90.62 212 LEU A CA 1
ATOM 1711 C C . LEU A 1 212 ? 9.708 6.097 9.787 1.00 90.62 212 LEU A C 1
ATOM 1713 O O . LEU A 1 212 ? 10.786 5.814 9.274 1.00 90.62 212 LEU A O 1
ATOM 1717 N N . ASN A 1 213 ? 9.592 6.385 11.085 1.00 89.06 213 ASN A N 1
ATOM 1718 C CA . ASN A 1 213 ? 10.745 6.332 11.986 1.00 89.06 213 ASN A CA 1
ATOM 1719 C C . ASN A 1 213 ? 11.223 4.886 12.201 1.00 89.06 213 ASN A C 1
ATOM 1721 O O . ASN A 1 213 ? 12.426 4.645 12.222 1.00 89.06 213 ASN A O 1
ATOM 1725 N N . THR A 1 214 ? 10.303 3.921 12.312 1.00 88.06 214 THR A N 1
ATOM 1726 C CA . THR A 1 214 ? 10.643 2.488 12.373 1.00 88.06 214 THR A CA 1
ATOM 1727 C C . THR A 1 214 ? 11.301 2.007 11.081 1.00 88.06 214 THR A C 1
ATOM 1729 O O . THR A 1 214 ? 12.255 1.235 11.115 1.00 88.06 214 THR A O 1
ATOM 1732 N N . LEU A 1 215 ? 10.824 2.472 9.925 1.00 85.62 215 LEU A N 1
ATOM 1733 C CA . LEU A 1 215 ? 11.473 2.186 8.651 1.00 85.62 215 LEU A CA 1
ATOM 1734 C C . LEU A 1 215 ? 12.883 2.797 8.606 1.00 85.62 215 LEU A C 1
ATOM 1736 O O . LEU A 1 215 ? 13.811 2.148 8.140 1.00 85.62 215 LEU A O 1
ATOM 1740 N N . GLU A 1 216 ? 13.066 4.011 9.132 1.00 83.00 216 GLU A N 1
ATOM 1741 C CA . GLU A 1 216 ? 14.369 4.683 9.177 1.00 83.00 216 GLU A CA 1
ATOM 1742 C C . GLU A 1 216 ? 15.403 3.955 10.043 1.00 83.00 216 GLU A C 1
ATOM 1744 O O . GLU A 1 216 ? 16.573 3.867 9.652 1.00 83.00 216 GLU A O 1
ATOM 1749 N N . SER A 1 217 ? 14.984 3.383 11.177 1.00 80.31 217 SER A N 1
ATOM 1750 C CA . SER A 1 217 ? 15.866 2.541 11.988 1.00 80.31 217 SER A CA 1
ATOM 1751 C C . SER A 1 217 ? 16.250 1.259 11.245 1.00 80.31 217 SER A C 1
ATOM 1753 O O . SER A 1 217 ? 17.438 0.974 11.127 1.00 80.31 217 SER A O 1
ATOM 1755 N N . LYS A 1 218 ? 15.280 0.552 10.642 1.00 76.31 218 LYS A N 1
ATOM 1756 C CA . LYS A 1 218 ? 15.540 -0.678 9.867 1.00 76.31 218 LYS A CA 1
ATOM 1757 C C . LYS A 1 218 ? 16.482 -0.438 8.685 1.00 76.31 218 LYS A C 1
ATOM 1759 O O . LYS A 1 218 ? 17.453 -1.165 8.507 1.00 76.31 218 LYS A O 1
ATOM 1764 N N . PHE A 1 219 ? 16.266 0.649 7.942 1.00 70.75 219 PHE A N 1
ATOM 1765 C CA . PHE A 1 219 ? 17.110 1.050 6.810 1.00 70.75 219 PHE A CA 1
ATOM 1766 C C . PHE A 1 219 ? 18.575 1.293 7.219 1.00 70.75 219 PHE A C 1
ATOM 1768 O O . PHE A 1 219 ? 19.478 1.203 6.389 1.00 70.75 219 PHE A O 1
ATOM 1775 N N . THR A 1 220 ? 18.823 1.633 8.489 1.00 64.62 220 THR A N 1
ATOM 1776 C CA . THR A 1 220 ? 20.171 1.898 9.008 1.00 64.62 220 THR A CA 1
ATOM 1777 C C . THR A 1 220 ? 20.934 0.615 9.354 1.00 64.62 220 THR A C 1
ATOM 1779 O O . THR A 1 220 ? 22.160 0.624 9.267 1.00 64.62 220 THR A O 1
ATOM 1782 N N . GLU A 1 221 ? 20.236 -0.465 9.714 1.00 61.84 221 GLU A N 1
ATOM 1783 C CA . GLU A 1 221 ? 20.831 -1.721 10.194 1.00 61.84 221 GLU A CA 1
ATOM 1784 C C . GLU A 1 221 ? 21.004 -2.753 9.070 1.00 61.84 221 GLU A C 1
ATOM 1786 O O . GLU A 1 221 ? 22.099 -3.280 8.885 1.00 61.84 221 GLU A O 1
ATOM 1791 N N . GLN A 1 222 ? 19.954 -3.015 8.286 1.00 60.12 222 GLN A N 1
ATOM 1792 C CA . GLN A 1 222 ? 19.987 -3.936 7.150 1.00 60.12 222 GLN A CA 1
ATOM 1793 C C . GLN A 1 222 ? 18.773 -3.684 6.258 1.00 60.12 222 GLN A C 1
ATOM 1795 O O . GLN A 1 222 ? 17.646 -3.612 6.740 1.00 60.12 222 GLN A O 1
ATOM 1800 N N . LEU A 1 223 ? 18.990 -3.568 4.947 1.00 62.47 223 LEU A N 1
ATOM 1801 C CA . LEU A 1 223 ? 17.884 -3.376 4.021 1.00 62.47 223 LEU A CA 1
ATOM 1802 C C . LEU A 1 223 ? 17.437 -4.696 3.406 1.00 62.47 223 LEU A C 1
ATOM 1804 O O . LEU A 1 223 ? 18.144 -5.285 2.588 1.00 62.47 223 LEU A O 1
ATOM 1808 N N . ASP A 1 224 ? 16.239 -5.116 3.787 1.00 70.56 224 ASP A N 1
ATOM 1809 C CA . ASP A 1 224 ? 15.523 -6.250 3.227 1.00 70.56 224 ASP A CA 1
ATOM 1810 C C . ASP A 1 224 ? 14.455 -5.803 2.213 1.00 70.56 224 ASP A C 1
ATOM 1812 O O . ASP A 1 224 ? 14.074 -4.630 2.105 1.00 70.56 224 ASP A O 1
ATOM 1816 N N . PHE A 1 225 ? 13.978 -6.768 1.427 1.00 71.00 225 PHE A N 1
ATOM 1817 C CA . PHE A 1 225 ? 12.901 -6.555 0.462 1.00 71.00 225 PHE A CA 1
ATOM 1818 C C . PHE A 1 225 ? 11.622 -6.041 1.142 1.00 71.00 225 PHE A C 1
ATOM 1820 O O . PHE A 1 225 ? 10.948 -5.161 0.609 1.00 71.00 225 PHE A O 1
ATOM 1827 N N . GLU A 1 226 ? 11.327 -6.532 2.346 1.00 78.69 226 GLU A N 1
ATOM 1828 C CA . GLU A 1 226 ? 10.142 -6.145 3.110 1.00 78.69 226 GLU A CA 1
ATOM 1829 C C . GLU A 1 226 ? 10.162 -4.657 3.493 1.00 78.69 226 GLU A C 1
ATOM 1831 O O . GLU A 1 226 ? 9.161 -3.958 3.316 1.00 78.69 226 GLU A O 1
ATOM 1836 N N . SER A 1 227 ? 11.308 -4.124 3.933 1.00 82.12 227 SER A N 1
ATOM 1837 C CA . SER A 1 227 ? 11.451 -2.691 4.216 1.00 82.12 227 SER A CA 1
ATOM 1838 C C . SER A 1 227 ? 11.308 -1.842 2.952 1.00 82.12 227 SER A C 1
ATOM 1840 O O . SER A 1 227 ? 10.713 -0.762 2.998 1.00 82.12 227 SER A O 1
ATOM 1842 N N . ALA A 1 228 ? 11.799 -2.322 1.804 1.00 81.94 228 ALA A N 1
ATOM 1843 C CA . ALA A 1 228 ? 11.613 -1.635 0.526 1.00 81.94 228 ALA A CA 1
ATOM 1844 C C . ALA A 1 228 ? 10.134 -1.609 0.094 1.00 81.94 228 ALA A C 1
ATOM 1846 O O . ALA A 1 228 ? 9.639 -0.570 -0.344 1.00 81.94 228 ALA A O 1
ATOM 1847 N N . GLU A 1 229 ? 9.400 -2.709 0.272 1.00 84.44 229 GLU A N 1
ATOM 1848 C CA . GLU A 1 229 ? 7.959 -2.768 0.003 1.00 84.44 229 GLU A CA 1
ATOM 1849 C C . GLU A 1 229 ? 7.170 -1.861 0.964 1.00 84.44 229 GLU A C 1
ATOM 1851 O O . GLU A 1 229 ? 6.277 -1.113 0.547 1.00 84.44 229 GLU A O 1
ATOM 1856 N N . LEU A 1 230 ? 7.527 -1.868 2.252 1.00 87.88 230 LEU A N 1
ATOM 1857 C CA . LEU A 1 230 ? 6.923 -1.003 3.263 1.00 87.88 230 LEU A CA 1
ATOM 1858 C C . LEU A 1 230 ? 7.113 0.480 2.920 1.00 87.88 230 LEU A C 1
ATOM 1860 O O . LEU A 1 230 ? 6.186 1.272 3.089 1.00 87.88 230 LEU A O 1
ATOM 1864 N N . TRP A 1 231 ? 8.271 0.862 2.381 1.00 89.81 231 TRP A N 1
ATOM 1865 C CA . TRP A 1 231 ? 8.522 2.230 1.929 1.00 89.81 231 TRP A CA 1
ATOM 1866 C C . TRP A 1 231 ? 7.551 2.678 0.827 1.00 89.81 231 TRP A C 1
ATOM 1868 O O . TRP A 1 231 ? 6.995 3.782 0.903 1.00 89.81 231 TRP A O 1
ATOM 1878 N N . VAL A 1 232 ? 7.285 1.820 -0.162 1.00 90.44 232 VAL A N 1
ATOM 1879 C CA . VAL A 1 232 ? 6.301 2.092 -1.225 1.00 90.44 232 VAL A CA 1
ATOM 1880 C C . VAL A 1 232 ? 4.895 2.237 -0.632 1.00 90.44 232 VAL A C 1
ATOM 1882 O O . VAL A 1 232 ? 4.173 3.191 -0.952 1.00 90.44 232 VAL A O 1
ATOM 1885 N N . LYS A 1 233 ? 4.511 1.326 0.273 1.00 90.94 233 LYS A N 1
ATOM 1886 C CA . LYS A 1 233 ? 3.203 1.341 0.953 1.00 90.94 233 LYS A CA 1
ATOM 1887 C C . LYS A 1 233 ? 3.004 2.623 1.767 1.00 90.94 233 LYS A C 1
ATOM 1889 O O . LYS A 1 233 ? 1.982 3.289 1.610 1.00 90.94 233 LYS A O 1
ATOM 1894 N N . LEU A 1 234 ? 3.993 3.022 2.570 1.00 92.44 234 LEU A N 1
ATOM 1895 C CA . LEU A 1 234 ? 3.945 4.254 3.368 1.00 92.44 234 LEU A CA 1
ATOM 1896 C C . LEU A 1 234 ? 3.926 5.514 2.494 1.00 92.44 234 LEU A C 1
ATOM 1898 O O . LEU A 1 234 ? 3.206 6.460 2.809 1.00 92.44 234 LEU A O 1
ATOM 1902 N N . SER A 1 235 ? 4.653 5.520 1.373 1.00 90.94 235 SER A N 1
ATOM 1903 C CA . SER A 1 235 ? 4.608 6.626 0.403 1.00 90.94 235 SER A CA 1
ATOM 1904 C C . SER A 1 235 ? 3.207 6.793 -0.193 1.00 90.94 235 SER A C 1
ATOM 1906 O O . SER A 1 235 ? 2.701 7.910 -0.303 1.00 90.94 235 SER A O 1
ATOM 1908 N N . SER A 1 236 ? 2.558 5.676 -0.530 1.00 90.94 236 SER A N 1
ATOM 1909 C CA . SER A 1 236 ? 1.189 5.654 -1.061 1.00 90.94 236 SER A CA 1
ATOM 1910 C C . SER A 1 236 ? 0.170 6.106 -0.009 1.00 90.94 236 SER A C 1
ATOM 1912 O O . SER A 1 236 ? -0.690 6.939 -0.294 1.00 90.94 236 SER A O 1
ATOM 1914 N N . LEU A 1 237 ? 0.311 5.631 1.233 1.00 90.50 237 LEU A N 1
ATOM 1915 C CA . LEU A 1 237 ? -0.546 6.024 2.352 1.00 90.50 237 LEU A CA 1
ATOM 1916 C C . LEU A 1 237 ? -0.393 7.511 2.708 1.00 90.50 237 LEU A C 1
ATOM 1918 O O . LEU A 1 237 ? -1.382 8.173 3.015 1.00 90.50 237 LEU A O 1
ATOM 1922 N N . TYR A 1 238 ? 0.818 8.067 2.620 1.00 90.25 238 TYR A N 1
ATOM 1923 C CA . TYR A 1 238 ? 1.054 9.494 2.842 1.00 90.25 238 TYR A CA 1
ATOM 1924 C C . TYR A 1 238 ? 0.354 10.372 1.793 1.00 90.25 238 TYR A C 1
ATOM 1926 O O . TYR A 1 238 ? -0.264 11.379 2.142 1.00 90.25 238 TYR A O 1
ATOM 1934 N N . ILE A 1 239 ? 0.385 9.973 0.517 1.00 87.31 239 ILE A N 1
ATOM 1935 C CA . ILE A 1 239 ? -0.368 10.651 -0.551 1.00 87.31 239 ILE A CA 1
ATOM 1936 C C . ILE A 1 239 ? -1.873 10.551 -0.303 1.00 87.31 239 ILE A C 1
ATOM 1938 O O . ILE A 1 239 ? -2.582 11.544 -0.461 1.00 87.31 239 ILE A O 1
ATOM 1942 N N . LEU A 1 240 ? -2.367 9.383 0.113 1.00 85.62 240 LEU A N 1
ATOM 1943 C CA . LEU A 1 240 ? -3.772 9.214 0.476 1.00 85.62 240 LEU A CA 1
ATOM 1944 C C . LEU A 1 240 ? -4.159 10.155 1.627 1.00 85.62 240 LEU A C 1
ATOM 1946 O O . LEU A 1 240 ? -5.145 10.876 1.509 1.00 85.62 240 LEU A O 1
ATOM 1950 N N . ASN A 1 241 ? -3.351 10.227 2.687 1.00 85.88 241 ASN A N 1
ATOM 1951 C CA . ASN A 1 241 ? -3.551 11.161 3.796 1.00 85.88 241 ASN A CA 1
ATOM 1952 C C . ASN A 1 241 ? -3.599 12.625 3.316 1.00 85.88 241 ASN A C 1
ATOM 1954 O O . ASN A 1 241 ? -4.499 13.374 3.699 1.00 85.88 241 ASN A O 1
ATOM 1958 N N . PHE A 1 242 ? -2.682 13.026 2.429 1.00 84.31 242 PHE A N 1
ATOM 1959 C CA . PHE A 1 242 ? -2.696 14.359 1.822 1.00 84.31 242 PHE A CA 1
ATOM 1960 C C . PHE A 1 242 ? -3.971 14.605 0.999 1.00 84.31 242 PHE A C 1
ATOM 1962 O O . PHE A 1 242 ? -4.571 15.669 1.113 1.00 84.31 242 PHE A O 1
ATOM 1969 N N . ASN A 1 243 ? -4.426 13.630 0.209 1.00 82.50 243 ASN A N 1
ATOM 1970 C CA . ASN A 1 243 ? -5.645 13.757 -0.593 1.00 82.50 243 ASN A CA 1
ATOM 1971 C C . ASN A 1 243 ? -6.926 13.803 0.257 1.00 82.50 243 ASN A C 1
ATOM 1973 O O . ASN A 1 243 ? -7.906 14.417 -0.159 1.00 82.50 243 ASN A O 1
ATOM 1977 N N . LEU A 1 244 ? -6.928 13.164 1.431 1.00 81.00 244 LEU A N 1
ATOM 1978 C CA . LEU A 1 244 ? -8.073 13.142 2.345 1.00 81.00 244 LEU A CA 1
ATOM 1979 C C . LEU A 1 244 ? -8.172 14.406 3.207 1.00 81.00 244 LEU A C 1
ATOM 1981 O O . LEU A 1 244 ? -9.268 14.936 3.384 1.00 81.00 244 LEU A O 1
ATOM 1985 N N . PHE A 1 245 ? -7.046 14.887 3.743 1.00 83.38 245 PHE A N 1
ATOM 1986 C CA . PHE A 1 245 ? -7.029 15.943 4.767 1.00 83.38 245 PHE A CA 1
ATOM 1987 C C . PHE A 1 245 ? -6.301 17.223 4.341 1.00 83.38 245 PHE A C 1
ATOM 1989 O O . PHE A 1 245 ? -6.361 18.230 5.043 1.00 83.38 245 PHE A O 1
ATOM 1996 N N . GLY A 1 246 ? -5.581 17.210 3.218 1.00 77.75 246 GLY A N 1
ATOM 1997 C CA . GLY A 1 246 ? -4.784 18.346 2.746 1.00 77.75 246 GLY A CA 1
ATOM 1998 C C . GLY A 1 246 ? -3.548 18.654 3.600 1.00 77.75 246 GLY A C 1
ATOM 1999 O O . GLY A 1 246 ? -2.875 19.659 3.362 1.00 77.75 246 GLY A O 1
ATOM 2000 N N . THR A 1 247 ? -3.230 17.822 4.597 1.00 77.50 247 THR A N 1
ATOM 2001 C CA . THR A 1 247 ? -2.101 18.035 5.507 1.00 77.50 247 THR A CA 1
ATOM 2002 C C . THR A 1 247 ? -0.793 17.573 4.864 1.00 77.50 247 THR A C 1
ATOM 2004 O O . THR A 1 247 ? -0.687 16.461 4.349 1.00 77.50 247 THR A O 1
ATOM 2007 N N . SER A 1 248 ? 0.225 18.438 4.883 1.00 80.00 248 SER A N 1
ATOM 2008 C CA . 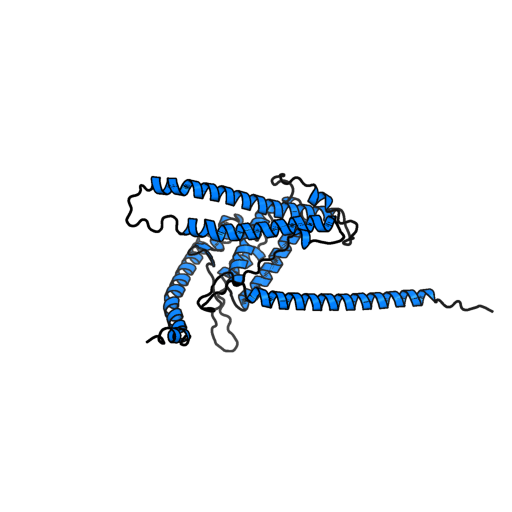SER A 1 248 ? 1.575 18.116 4.404 1.00 80.00 248 SER A CA 1
ATOM 2009 C C . SER A 1 248 ? 2.606 18.415 5.483 1.00 80.00 248 SER A C 1
ATOM 2011 O O . SER A 1 248 ? 2.627 19.509 6.050 1.00 80.00 248 SER A O 1
ATOM 2013 N N . ASP A 1 249 ? 3.492 17.451 5.727 1.00 85.38 249 ASP A N 1
ATOM 2014 C CA . ASP A 1 249 ? 4.620 17.591 6.640 1.00 85.38 249 ASP A CA 1
ATOM 2015 C C . ASP A 1 249 ? 5.937 17.622 5.852 1.00 85.38 249 ASP A C 1
ATOM 2017 O O . ASP A 1 249 ? 6.344 16.664 5.188 1.00 85.38 249 ASP A O 1
ATOM 2021 N N . LYS A 1 250 ? 6.651 18.749 5.960 1.00 85.44 250 LYS A N 1
ATOM 2022 C CA . LYS A 1 250 ? 7.957 18.947 5.318 1.00 85.44 250 LYS A CA 1
ATOM 2023 C C . LYS A 1 250 ? 9.012 17.958 5.818 1.00 85.44 250 LYS A C 1
ATOM 2025 O O . LYS A 1 250 ? 9.919 17.631 5.054 1.00 85.44 250 LYS A O 1
ATOM 2030 N N . ARG A 1 251 ? 8.943 17.518 7.078 1.00 86.75 251 ARG A N 1
ATOM 2031 C CA . ARG A 1 251 ? 9.866 16.534 7.652 1.00 86.75 251 ARG A CA 1
ATOM 2032 C C . ARG A 1 251 ? 9.629 15.164 7.031 1.00 86.75 251 ARG A C 1
ATOM 2034 O O . ARG A 1 251 ? 10.590 14.571 6.556 1.00 86.75 251 ARG A O 1
ATOM 2041 N N . MET A 1 252 ? 8.377 14.718 6.953 1.00 87.38 252 MET A N 1
ATOM 2042 C CA . MET A 1 252 ? 8.027 13.442 6.318 1.00 87.38 252 MET A CA 1
ATOM 2043 C C . MET A 1 252 ? 8.361 13.443 4.823 1.00 87.38 252 MET A C 1
ATOM 2045 O O . MET A 1 252 ? 8.959 12.490 4.335 1.00 87.38 252 MET A O 1
ATOM 2049 N N . ASN A 1 253 ? 8.085 14.548 4.113 1.00 86.44 253 ASN A N 1
ATOM 2050 C CA . ASN A 1 253 ? 8.498 14.733 2.715 1.00 86.44 253 ASN A CA 1
ATOM 2051 C C . ASN A 1 253 ? 10.011 14.536 2.530 1.00 86.44 253 ASN A C 1
ATOM 2053 O O . ASN A 1 253 ? 10.447 13.936 1.549 1.00 86.44 253 ASN A O 1
ATOM 2057 N N . LYS A 1 254 ? 10.817 15.059 3.465 1.00 84.62 254 LYS A N 1
ATOM 2058 C CA . LYS A 1 254 ? 12.268 14.853 3.460 1.00 84.62 254 LYS A CA 1
ATOM 2059 C C . LYS A 1 254 ? 12.619 13.408 3.793 1.00 84.62 254 LYS A C 1
ATOM 2061 O O . LYS A 1 254 ? 13.361 12.829 3.022 1.00 84.62 254 LYS A O 1
ATOM 2066 N N . GLN A 1 255 ? 12.073 12.817 4.857 1.00 86.44 255 GLN A N 1
ATOM 2067 C CA . GLN A 1 255 ? 12.356 11.425 5.246 1.00 86.44 255 GLN A CA 1
ATOM 2068 C C . GLN A 1 255 ? 12.078 10.442 4.099 1.00 86.44 255 GLN A C 1
ATOM 2070 O O . GLN A 1 255 ? 12.962 9.677 3.725 1.00 86.44 255 GLN A O 1
ATOM 2075 N N . LEU A 1 256 ? 10.907 10.544 3.463 1.00 85.88 256 LEU A N 1
ATOM 2076 C CA . LEU A 1 256 ? 10.527 9.721 2.309 1.00 85.88 256 LEU A CA 1
ATOM 2077 C C . LEU A 1 256 ? 11.508 9.839 1.135 1.00 85.88 256 LEU A C 1
ATOM 2079 O O . LEU A 1 256 ? 11.712 8.869 0.412 1.00 85.88 256 LEU A O 1
ATOM 2083 N N . LEU A 1 257 ? 12.111 11.016 0.940 1.00 82.00 257 LEU A N 1
ATOM 2084 C CA . LEU A 1 257 ? 13.079 11.270 -0.125 1.00 82.00 257 LEU A CA 1
ATOM 2085 C C . LEU A 1 257 ? 14.516 10.913 0.284 1.00 82.00 257 LEU A C 1
ATOM 2087 O O . LEU A 1 257 ? 15.300 10.486 -0.560 1.00 82.00 257 LEU A O 1
ATOM 2091 N N . GLU A 1 258 ? 14.881 11.086 1.552 1.00 78.19 258 GLU A N 1
ATOM 2092 C CA . GLU A 1 258 ? 16.213 10.788 2.088 1.00 78.19 258 GLU A CA 1
ATOM 2093 C C . GLU A 1 258 ? 16.551 9.301 1.948 1.00 78.19 258 GLU A C 1
ATOM 2095 O O . GLU A 1 258 ? 17.692 8.987 1.619 1.00 78.19 258 GLU A O 1
ATOM 2100 N N . PHE A 1 259 ? 15.570 8.396 2.039 1.00 73.94 259 PHE A N 1
ATOM 2101 C CA . PHE A 1 259 ? 15.767 6.969 1.734 1.00 73.94 259 PHE A CA 1
ATOM 2102 C C . PHE A 1 259 ? 16.353 6.718 0.333 1.00 73.94 259 PHE A C 1
ATOM 2104 O O . PHE A 1 259 ? 17.163 5.814 0.148 1.00 73.94 259 PHE A O 1
ATOM 2111 N N . SER A 1 260 ? 16.034 7.570 -0.647 1.00 70.94 260 SER A N 1
ATOM 2112 C CA . SER A 1 260 ? 16.598 7.494 -2.007 1.00 70.94 260 SER A CA 1
ATOM 2113 C C . SER A 1 260 ? 17.968 8.179 -2.162 1.00 70.94 260 SER A C 1
ATOM 2115 O O . SER A 1 260 ? 18.696 7.944 -3.132 1.00 70.94 260 SER A O 1
ATOM 2117 N N . LYS A 1 261 ? 18.326 9.063 -1.219 1.00 68.56 261 LYS A N 1
ATOM 2118 C CA . LYS A 1 261 ? 19.504 9.944 -1.290 1.00 68.56 261 LYS A CA 1
ATOM 2119 C C . LYS A 1 261 ? 20.652 9.515 -0.378 1.00 68.56 261 LYS A C 1
ATOM 2121 O O . LYS A 1 261 ? 21.798 9.824 -0.703 1.00 68.56 261 LYS A O 1
ATOM 2126 N N . LYS A 1 262 ? 20.377 8.828 0.734 1.00 54.19 262 LYS A N 1
ATOM 2127 C CA . LYS A 1 262 ? 21.341 8.557 1.809 1.00 54.19 262 LYS A CA 1
ATOM 2128 C C . LYS A 1 262 ? 22.333 7.447 1.439 1.00 54.19 262 LYS A C 1
ATOM 2130 O O . LYS A 1 262 ? 22.247 6.327 1.919 1.00 54.19 262 LYS A O 1
ATOM 2135 N N . GLY A 1 263 ? 23.323 7.803 0.626 1.00 51.28 263 GLY A N 1
ATOM 2136 C CA . GLY A 1 263 ? 24.670 7.241 0.698 1.00 51.28 263 GLY A CA 1
ATOM 2137 C C . GLY A 1 263 ? 25.552 8.242 1.442 1.00 51.28 263 GLY A C 1
ATOM 2138 O O . GLY A 1 263 ? 26.110 9.143 0.825 1.00 51.28 263 GLY A O 1
ATOM 2139 N N . GLN A 1 264 ? 25.605 8.153 2.772 1.00 38.47 264 GLN A N 1
ATOM 2140 C CA . GLN A 1 264 ? 26.656 8.812 3.550 1.00 38.47 264 GLN A CA 1
ATOM 2141 C C . GLN A 1 264 ? 27.689 7.753 3.913 1.00 38.47 264 GLN A C 1
ATOM 2143 O O . GLN A 1 264 ? 27.350 6.783 4.591 1.00 38.47 264 GLN A O 1
ATOM 2148 N N . THR A 1 265 ? 28.931 7.980 3.491 1.00 39.50 265 THR A N 1
ATOM 2149 C CA . THR A 1 265 ? 30.125 7.351 4.054 1.00 39.50 265 THR A CA 1
ATOM 2150 C C . THR A 1 265 ? 30.168 7.677 5.545 1.00 39.50 265 THR A C 1
ATOM 2152 O O . THR A 1 265 ? 30.387 8.829 5.928 1.00 39.50 265 THR A O 1
ATOM 2155 N N . THR A 1 266 ? 29.901 6.695 6.400 1.00 38.28 266 THR A N 1
ATOM 2156 C CA . THR A 1 266 ? 30.236 6.796 7.820 1.00 38.28 266 THR A CA 1
ATOM 2157 C C . THR A 1 266 ? 31.598 6.156 8.017 1.00 38.28 266 THR A C 1
ATOM 2159 O O . THR A 1 266 ? 31.774 4.980 7.719 1.00 38.28 266 THR A O 1
ATOM 2162 N N . ASN A 1 267 ? 32.564 6.943 8.489 1.00 35.72 267 ASN A N 1
ATOM 2163 C CA . ASN A 1 267 ? 33.854 6.421 8.920 1.00 35.72 267 ASN A CA 1
ATOM 2164 C C . ASN A 1 267 ? 33.629 5.659 10.227 1.00 35.72 267 ASN A C 1
ATOM 2166 O O . ASN A 1 267 ? 33.516 6.283 11.285 1.00 35.72 267 ASN A O 1
ATOM 2170 N N . ASP A 1 268 ? 33.554 4.334 10.166 1.00 39.00 268 ASP A N 1
ATOM 2171 C CA . ASP A 1 268 ? 33.659 3.528 11.375 1.00 39.00 268 ASP A CA 1
ATOM 2172 C C . ASP A 1 268 ? 35.082 3.622 11.932 1.00 39.00 268 ASP A C 1
ATOM 2174 O O . ASP A 1 268 ? 36.065 3.791 11.205 1.00 39.00 268 ASP A O 1
ATOM 2178 N N . SER A 1 269 ? 35.207 3.494 13.254 1.00 47.03 269 SER A N 1
ATOM 2179 C CA . SER A 1 269 ? 36.474 3.593 13.998 1.00 47.03 269 SER A CA 1
ATOM 2180 C C . SER A 1 269 ? 37.513 2.525 13.614 1.00 47.03 269 SER A C 1
ATOM 2182 O O . SER A 1 269 ? 38.629 2.535 14.128 1.00 47.03 269 SER A O 1
ATOM 2184 N N . ILE A 1 270 ? 37.159 1.621 12.697 1.00 49.78 270 ILE A N 1
ATOM 2185 C CA . ILE A 1 270 ? 37.995 0.569 12.125 1.00 49.78 270 ILE A CA 1
ATOM 2186 C C . ILE A 1 270 ? 37.947 0.691 10.594 1.00 49.78 270 ILE A C 1
ATOM 2188 O O . ILE A 1 270 ? 37.563 -0.255 9.931 1.00 49.78 270 ILE A O 1
ATOM 2192 N N . GLY A 1 271 ? 38.242 1.870 10.030 1.00 39.62 271 GLY A N 1
ATOM 2193 C CA . GLY A 1 271 ? 38.759 2.101 8.661 1.00 39.62 271 GLY A CA 1
ATOM 2194 C C . GLY A 1 271 ? 38.178 1.332 7.459 1.00 39.62 271 GLY A C 1
ATOM 2195 O O . GLY A 1 271 ? 38.819 1.306 6.414 1.00 39.62 271 GLY A O 1
ATOM 2196 N N . THR A 1 272 ? 37.016 0.696 7.578 1.00 39.00 272 THR A N 1
ATOM 2197 C CA . THR A 1 272 ? 36.427 -0.163 6.555 1.00 39.00 272 THR A CA 1
ATOM 2198 C C . THR A 1 272 ? 35.234 0.599 6.015 1.00 39.00 272 THR A C 1
ATOM 2200 O O . THR A 1 272 ? 34.228 0.756 6.702 1.00 39.00 272 THR A O 1
ATOM 2203 N N . GLU A 1 273 ? 35.383 1.152 4.814 1.00 38.59 273 GLU A N 1
ATOM 2204 C CA . GLU A 1 273 ? 34.294 1.805 4.091 1.00 38.59 273 GLU A CA 1
ATOM 2205 C C .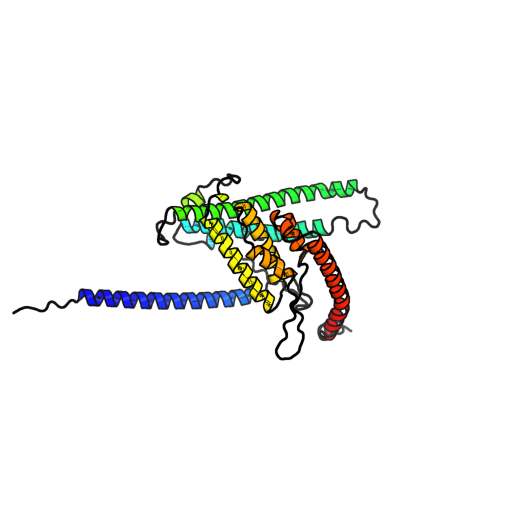 GLU A 1 273 ? 33.199 0.769 3.817 1.00 38.59 273 GLU A C 1
ATOM 2207 O O . GLU A 1 273 ? 33.322 -0.072 2.928 1.00 38.59 273 GLU A O 1
ATOM 2212 N N . MET A 1 274 ? 32.131 0.802 4.611 1.00 40.22 274 MET A N 1
ATOM 2213 C CA . MET A 1 274 ? 30.914 0.060 4.317 1.00 40.22 274 MET A CA 1
ATOM 2214 C C . MET A 1 274 ? 29.930 1.035 3.666 1.00 40.22 274 MET A C 1
ATOM 2216 O O . MET A 1 274 ? 29.307 1.863 4.332 1.00 40.22 274 MET A O 1
ATOM 2220 N N . ASP A 1 275 ? 29.844 0.982 2.336 1.00 45.00 275 ASP A N 1
ATOM 2221 C CA . ASP A 1 275 ? 28.896 1.780 1.559 1.00 45.00 275 ASP A CA 1
ATOM 2222 C C . ASP A 1 275 ? 27.462 1.459 2.003 1.00 45.00 275 ASP A C 1
ATOM 2224 O O . ASP A 1 275 ? 26.955 0.353 1.791 1.00 45.00 275 ASP A O 1
ATOM 2228 N N . LYS A 1 276 ? 26.775 2.436 2.610 1.00 52.50 276 LYS A N 1
ATOM 2229 C CA . LYS A 1 276 ? 25.337 2.317 2.884 1.00 52.50 276 LYS A CA 1
ATOM 2230 C C . LYS A 1 276 ? 24.588 2.125 1.561 1.00 52.50 276 LYS A C 1
ATOM 2232 O O . LYS A 1 276 ? 24.828 2.887 0.619 1.00 52.50 276 LYS A O 1
ATOM 2237 N N . PRO A 1 277 ? 23.663 1.152 1.463 1.00 53.09 277 PRO A N 1
ATOM 2238 C CA . PRO A 1 277 ? 22.989 0.853 0.209 1.00 53.09 277 PRO A CA 1
ATOM 2239 C C . PRO A 1 277 ? 22.100 2.027 -0.213 1.00 53.09 277 PRO A C 1
ATOM 2241 O O . PRO A 1 277 ? 21.046 2.289 0.360 1.00 53.09 277 PRO A O 1
ATOM 2244 N N . ARG A 1 278 ? 22.526 2.737 -1.260 1.00 63.91 278 ARG A N 1
ATOM 2245 C CA . ARG A 1 278 ? 21.711 3.736 -1.951 1.00 63.91 278 ARG A CA 1
ATOM 2246 C C . ARG A 1 278 ? 20.699 3.005 -2.828 1.00 63.91 278 ARG A C 1
ATOM 2248 O O . ARG A 1 278 ? 21.101 2.309 -3.757 1.00 63.91 278 ARG A O 1
ATOM 2255 N N . ILE A 1 279 ? 19.404 3.176 -2.562 1.00 70.44 279 ILE A N 1
ATOM 2256 C CA . ILE A 1 279 ? 18.339 2.544 -3.354 1.00 70.44 279 ILE A CA 1
ATOM 2257 C C . ILE A 1 279 ? 17.584 3.618 -4.127 1.00 70.44 279 ILE A C 1
ATOM 2259 O O . ILE A 1 279 ? 16.668 4.247 -3.598 1.00 70.44 279 ILE A O 1
ATOM 2263 N N . PRO A 1 280 ? 17.972 3.862 -5.389 1.00 71.75 280 PRO A N 1
ATOM 2264 C CA . PRO A 1 280 ? 17.307 4.854 -6.221 1.00 71.75 280 PRO A CA 1
ATOM 2265 C C . PRO A 1 280 ? 15.958 4.359 -6.769 1.00 71.75 280 PRO A C 1
ATOM 2267 O O . PRO A 1 280 ? 15.241 5.137 -7.395 1.00 71.75 280 PRO A O 1
ATOM 2270 N N . SER A 1 281 ? 15.626 3.076 -6.592 1.00 79.00 281 SER A N 1
ATOM 2271 C CA . SER A 1 281 ? 14.404 2.468 -7.120 1.00 79.00 281 SER A CA 1
ATOM 2272 C C . SER A 1 281 ? 14.040 1.173 -6.403 1.00 79.00 281 SER A C 1
ATOM 2274 O O . SER A 1 281 ? 14.933 0.405 -6.052 1.00 79.00 281 SER A O 1
ATOM 2276 N N . VAL A 1 282 ? 12.743 0.895 -6.282 1.00 84.19 282 VAL A N 1
ATOM 2277 C CA . VAL A 1 282 ? 12.214 -0.368 -5.739 1.00 84.19 282 VAL A CA 1
ATOM 2278 C C . VAL A 1 282 ? 11.484 -1.122 -6.846 1.00 84.19 282 VAL A C 1
ATOM 2280 O O . VAL A 1 282 ? 10.705 -0.517 -7.578 1.00 84.19 282 VAL A O 1
ATOM 2283 N N . THR A 1 283 ? 11.716 -2.425 -6.984 1.00 84.75 283 THR A N 1
ATOM 2284 C CA . THR A 1 283 ? 10.940 -3.265 -7.908 1.00 84.75 283 THR A CA 1
ATOM 2285 C C . THR A 1 283 ? 9.555 -3.518 -7.326 1.00 84.75 283 THR A C 1
ATOM 2287 O O . THR A 1 283 ? 9.446 -4.031 -6.217 1.00 84.75 283 THR A O 1
ATOM 2290 N N . LEU A 1 284 ? 8.503 -3.156 -8.066 1.00 84.75 284 LEU A N 1
ATOM 2291 C CA . LEU A 1 284 ? 7.117 -3.418 -7.668 1.00 84.75 284 LEU A CA 1
ATOM 2292 C C . LEU A 1 284 ? 6.680 -4.820 -8.081 1.00 84.75 284 LEU A C 1
ATOM 2294 O O . LEU A 1 284 ? 6.137 -5.568 -7.273 1.00 84.75 284 LEU A O 1
ATOM 2298 N N . TYR A 1 285 ? 6.901 -5.152 -9.352 1.00 83.50 285 TYR A N 1
ATOM 2299 C CA . TYR A 1 285 ? 6.547 -6.438 -9.937 1.00 83.50 285 TYR A CA 1
ATOM 2300 C C . TYR A 1 285 ? 7.295 -6.631 -11.258 1.00 83.50 285 TYR A C 1
ATOM 2302 O O . TYR A 1 285 ? 7.341 -5.707 -12.070 1.00 83.50 285 TYR A O 1
ATOM 2310 N N . GLY A 1 286 ? 7.886 -7.806 -11.482 1.00 80.56 286 GLY A N 1
ATOM 2311 C CA . GLY A 1 286 ? 8.661 -8.082 -12.695 1.00 80.56 286 GLY A CA 1
ATOM 2312 C C . GLY A 1 286 ? 9.754 -7.035 -12.949 1.00 80.56 286 GLY A C 1
ATOM 2313 O O . GLY A 1 286 ? 10.603 -6.783 -12.094 1.00 80.56 286 GLY A O 1
ATOM 2314 N N . ASN A 1 287 ? 9.718 -6.402 -14.122 1.00 80.12 287 ASN A N 1
ATOM 2315 C CA . ASN A 1 287 ? 10.633 -5.325 -14.519 1.00 80.12 287 ASN A CA 1
ATOM 2316 C C . ASN A 1 287 ? 10.118 -3.908 -14.168 1.00 80.12 287 ASN A C 1
ATOM 2318 O O . ASN A 1 287 ? 10.778 -2.916 -14.489 1.00 80.12 287 ASN A O 1
ATOM 2322 N N . VAL A 1 288 ? 8.964 -3.787 -13.500 1.00 84.50 288 VAL A N 1
ATOM 2323 C CA . VAL A 1 288 ? 8.352 -2.500 -13.152 1.00 84.50 288 VAL A CA 1
ATOM 2324 C C . VAL A 1 288 ? 9.031 -1.912 -11.919 1.00 84.50 288 VAL A C 1
ATOM 2326 O O . VAL A 1 288 ? 8.955 -2.451 -10.812 1.00 84.50 288 VAL A O 1
ATOM 2329 N N . LEU A 1 289 ? 9.673 -0.761 -12.111 1.00 85.75 289 LEU A N 1
ATOM 2330 C CA . LEU A 1 289 ? 10.401 -0.038 -11.073 1.00 85.75 289 LEU A CA 1
ATOM 2331 C C . LEU A 1 289 ? 9.614 1.182 -10.585 1.00 85.75 289 LEU A C 1
ATOM 2333 O O . LEU A 1 289 ? 9.101 1.977 -11.371 1.00 85.75 289 LEU A O 1
ATOM 2337 N N . TRP A 1 290 ? 9.594 1.368 -9.272 1.00 89.62 290 TRP A N 1
ATOM 2338 C CA . TRP A 1 290 ? 9.080 2.554 -8.606 1.00 89.62 290 TRP A CA 1
ATOM 2339 C C . TRP A 1 290 ? 10.202 3.530 -8.266 1.00 89.62 290 TRP A C 1
ATOM 2341 O O . TRP A 1 290 ? 11.263 3.136 -7.770 1.00 89.62 290 TRP A O 1
ATOM 2351 N N . TYR A 1 291 ? 9.936 4.816 -8.505 1.00 88.56 291 TYR A N 1
ATOM 2352 C CA . TYR A 1 291 ? 10.872 5.912 -8.269 1.00 88.56 291 TYR A CA 1
ATOM 2353 C C . TYR A 1 291 ? 10.259 6.935 -7.303 1.00 88.56 291 TYR A C 1
ATOM 2355 O O . TYR A 1 291 ? 9.297 7.617 -7.680 1.00 88.56 291 TYR A O 1
ATOM 2363 N N . PRO A 1 292 ? 10.807 7.085 -6.087 1.00 87.12 292 PRO A N 1
ATOM 2364 C CA . PRO A 1 292 ? 10.240 7.943 -5.048 1.00 87.12 292 PRO A CA 1
ATOM 2365 C C . PRO A 1 292 ? 10.089 9.402 -5.487 1.00 87.12 292 PRO A C 1
ATOM 2367 O O . PRO A 1 292 ? 9.047 10.019 -5.285 1.00 87.12 292 PRO A O 1
ATOM 2370 N N . GLU A 1 293 ? 11.113 9.970 -6.123 1.00 86.06 293 GLU A N 1
ATOM 2371 C CA . GLU A 1 293 ? 11.136 11.367 -6.552 1.00 86.06 293 GLU A CA 1
ATOM 2372 C C . GLU A 1 293 ? 10.104 11.658 -7.641 1.00 86.06 293 GLU A C 1
ATOM 2374 O O . GLU A 1 293 ? 9.446 12.699 -7.611 1.00 86.06 293 GLU A O 1
ATOM 2379 N N . HIS A 1 294 ? 9.938 10.728 -8.583 1.00 87.81 294 HIS A N 1
ATOM 2380 C CA . HIS A 1 294 ? 8.957 10.858 -9.653 1.00 87.81 294 HIS A CA 1
ATOM 2381 C C . HIS A 1 294 ? 7.540 10.696 -9.101 1.00 87.81 294 HIS A C 1
ATOM 2383 O O . HIS A 1 294 ? 6.658 11.502 -9.400 1.00 87.81 294 HIS A O 1
ATOM 2389 N N . PHE A 1 295 ? 7.342 9.699 -8.241 1.00 89.25 295 PHE A N 1
ATOM 2390 C CA . PHE A 1 295 ? 6.062 9.395 -7.622 1.00 89.25 295 PHE A CA 1
ATOM 2391 C C . PHE A 1 295 ? 5.557 10.548 -6.746 1.00 89.25 295 PHE A C 1
ATOM 2393 O O . PHE A 1 295 ? 4.439 11.031 -6.930 1.00 89.25 295 PHE A O 1
ATOM 2400 N N . LEU A 1 296 ? 6.406 11.062 -5.849 1.00 87.31 296 LEU A N 1
ATOM 2401 C CA . LEU A 1 296 ? 6.052 12.171 -4.964 1.00 87.31 296 LEU A CA 1
ATOM 2402 C C . LEU A 1 296 ? 5.752 13.454 -5.746 1.00 87.31 296 LEU A C 1
ATOM 2404 O O . LEU A 1 296 ? 4.795 14.143 -5.418 1.00 87.31 296 LEU A O 1
ATOM 2408 N N . VAL A 1 297 ? 6.517 13.782 -6.791 1.00 87.75 297 VAL A N 1
ATOM 2409 C CA . VAL A 1 297 ? 6.242 14.978 -7.610 1.00 87.75 297 VAL A CA 1
ATOM 2410 C C . VAL A 1 297 ? 4.940 14.855 -8.399 1.00 87.75 297 VAL A C 1
ATOM 2412 O O . VAL A 1 297 ? 4.206 15.837 -8.522 1.00 87.75 297 VAL A O 1
ATOM 2415 N N . THR A 1 298 ? 4.642 13.659 -8.904 1.00 86.94 298 THR A N 1
ATOM 2416 C CA . THR A 1 298 ? 3.430 13.395 -9.689 1.00 86.94 298 THR A CA 1
ATOM 2417 C C . THR A 1 298 ? 2.169 13.553 -8.845 1.00 86.94 298 THR A C 1
ATOM 2419 O O . THR A 1 298 ? 1.196 14.153 -9.298 1.00 86.94 298 THR A O 1
ATOM 2422 N N . HIS A 1 299 ? 2.191 13.066 -7.602 1.00 83.00 299 HIS A N 1
ATOM 2423 C CA . HIS A 1 299 ? 1.005 13.048 -6.743 1.00 83.00 299 HIS A CA 1
ATOM 2424 C C . HIS A 1 299 ? 0.939 14.184 -5.713 1.00 83.00 299 HIS A C 1
ATOM 2426 O O . HIS A 1 299 ? -0.136 14.452 -5.181 1.00 83.00 299 HIS A O 1
ATOM 2432 N N . LEU A 1 300 ? 2.044 14.886 -5.441 1.00 83.75 300 LEU A N 1
ATOM 2433 C CA . LEU A 1 300 ? 2.094 16.020 -4.514 1.00 83.75 300 LEU A CA 1
ATOM 2434 C C . LEU A 1 300 ? 2.585 17.281 -5.245 1.00 83.75 300 LEU A C 1
ATOM 2436 O O . LEU A 1 300 ? 3.793 17.517 -5.341 1.00 83.75 300 LEU A O 1
ATOM 2440 N N . PRO A 1 301 ? 1.681 18.173 -5.694 1.00 79.31 301 PRO A N 1
ATOM 2441 C CA . PRO A 1 301 ? 2.051 19.350 -6.486 1.00 79.31 301 PRO A CA 1
ATOM 2442 C C . PRO A 1 301 ? 3.083 20.264 -5.809 1.00 79.31 301 PRO A C 1
ATOM 2444 O O . PRO A 1 301 ? 3.906 20.890 -6.479 1.00 79.31 301 PRO A O 1
ATOM 2447 N N . HIS A 1 302 ? 3.074 20.323 -4.472 1.00 82.81 302 HIS A N 1
ATOM 2448 C CA . HIS A 1 302 ? 4.003 21.128 -3.679 1.00 82.81 302 HIS A CA 1
ATOM 2449 C C . HIS A 1 302 ? 5.452 20.606 -3.710 1.00 82.81 302 HIS A C 1
ATOM 2451 O O . HIS A 1 302 ? 6.379 21.383 -3.467 1.00 82.81 302 HIS A O 1
ATOM 2457 N N . MET A 1 303 ? 5.671 19.332 -4.055 1.00 81.88 303 MET A N 1
ATOM 2458 C CA . MET A 1 303 ? 7.005 18.733 -4.160 1.00 81.88 303 MET A CA 1
ATOM 2459 C C . MET A 1 303 ? 7.798 19.257 -5.361 1.00 81.88 303 MET A C 1
ATOM 2461 O O . MET A 1 303 ? 9.024 19.281 -5.292 1.00 81.88 303 MET A O 1
ATOM 2465 N N . ASN A 1 304 ? 7.139 19.799 -6.395 1.00 78.56 304 ASN A N 1
ATOM 2466 C CA . ASN A 1 304 ? 7.807 20.464 -7.527 1.00 78.56 304 ASN A CA 1
ATOM 2467 C C . ASN A 1 304 ? 8.720 21.629 -7.107 1.00 78.56 304 ASN A C 1
ATOM 2469 O O . ASN A 1 304 ? 9.646 21.984 -7.830 1.00 78.56 304 ASN A O 1
ATOM 2473 N N . LYS A 1 305 ? 8.465 22.249 -5.946 1.00 78.00 305 LYS A N 1
ATOM 2474 C CA . LYS A 1 305 ? 9.319 23.320 -5.402 1.00 78.00 305 LYS A CA 1
ATOM 2475 C C . LYS A 1 305 ? 10.545 22.786 -4.656 1.00 78.00 305 LYS A C 1
ATOM 2477 O O . LYS A 1 305 ? 11.513 23.516 -4.486 1.00 78.00 305 LYS A O 1
ATOM 2482 N N . LEU A 1 306 ? 10.475 21.551 -4.160 1.00 73.88 306 LEU A N 1
ATOM 2483 C CA . LEU A 1 306 ? 11.528 20.897 -3.375 1.00 73.88 306 LEU A CA 1
ATOM 2484 C C . LEU A 1 306 ? 12.442 20.030 -4.246 1.00 73.88 306 LEU A C 1
ATOM 2486 O O . LEU A 1 306 ? 13.614 19.854 -3.920 1.00 73.88 306 LEU A O 1
ATOM 2490 N N . ILE A 1 307 ? 11.901 19.484 -5.334 1.00 80.00 307 ILE A N 1
ATOM 2491 C CA . ILE A 1 307 ? 12.608 18.660 -6.306 1.00 80.00 307 ILE A CA 1
ATOM 2492 C C . ILE A 1 307 ? 12.498 19.376 -7.652 1.00 80.00 307 ILE A C 1
ATOM 2494 O O . ILE A 1 307 ? 11.501 19.245 -8.359 1.00 80.00 307 ILE A O 1
ATOM 2498 N N . ASP A 1 308 ? 13.510 20.177 -7.978 1.00 80.88 308 ASP A N 1
ATOM 2499 C CA . ASP A 1 308 ? 13.571 20.882 -9.253 1.00 80.88 308 ASP A CA 1
ATOM 2500 C C . ASP A 1 308 ? 13.909 19.923 -10.410 1.00 80.88 308 ASP A C 1
ATOM 2502 O O . ASP A 1 308 ? 14.372 18.793 -10.219 1.00 80.88 308 ASP A O 1
ATOM 2506 N N . LYS A 1 309 ? 13.701 20.380 -11.652 1.00 81.50 309 LYS A N 1
ATOM 2507 C CA . LYS A 1 309 ? 14.002 19.578 -12.853 1.00 81.50 309 LYS A CA 1
ATOM 2508 C C . LYS A 1 309 ? 15.461 19.104 -12.890 1.00 81.50 309 LYS A C 1
ATOM 2510 O O . LYS A 1 309 ? 15.741 18.018 -13.392 1.00 81.50 309 LYS A O 1
ATOM 2515 N N . LYS A 1 310 ? 16.388 19.890 -12.332 1.00 82.75 310 LYS A N 1
ATOM 2516 C CA . LYS A 1 310 ? 17.811 19.542 -12.251 1.00 82.75 310 LYS A CA 1
ATOM 2517 C C . LYS A 1 310 ? 18.062 18.400 -11.261 1.00 82.75 310 LYS A C 1
ATOM 2519 O O . LYS A 1 310 ? 18.801 17.472 -11.586 1.00 82.75 310 LYS A O 1
ATOM 2524 N N . ALA A 1 311 ? 17.431 18.420 -10.087 1.00 79.56 311 ALA A N 1
ATOM 2525 C CA . ALA A 1 311 ? 17.484 17.322 -9.127 1.00 79.56 311 ALA A CA 1
ATOM 2526 C C . ALA A 1 311 ? 16.863 16.040 -9.696 1.00 79.56 311 ALA A C 1
ATOM 2528 O O . ALA A 1 311 ? 17.426 14.968 -9.490 1.00 79.56 311 ALA A O 1
ATOM 2529 N N . GLN A 1 312 ? 15.770 16.139 -10.463 1.00 79.19 312 GLN A N 1
ATOM 2530 C CA . GLN A 1 312 ? 15.181 14.983 -11.156 1.00 79.19 312 GLN A CA 1
ATOM 2531 C C . GLN A 1 312 ? 16.141 14.375 -12.189 1.00 79.19 312 GLN A C 1
ATOM 2533 O O . GLN A 1 312 ? 16.326 13.161 -12.214 1.00 79.19 312 GLN A O 1
ATOM 2538 N N . GLN A 1 313 ? 16.805 15.204 -13.002 1.00 82.25 313 GLN A N 1
ATOM 2539 C CA . GLN A 1 313 ? 17.810 14.735 -13.965 1.00 82.25 313 GLN A CA 1
ATOM 2540 C C . GLN A 1 313 ? 19.017 14.086 -13.270 1.00 82.25 313 GLN A C 1
ATOM 2542 O O . GLN A 1 313 ? 19.492 13.037 -13.697 1.00 82.25 313 GLN A O 1
ATOM 2547 N N . SER A 1 314 ? 19.486 14.667 -12.164 1.00 81.31 314 SER A N 1
ATOM 2548 C CA . SER A 1 314 ? 20.573 14.097 -11.357 1.00 81.31 314 SER A CA 1
ATOM 2549 C C . SER A 1 314 ? 20.194 12.748 -10.724 1.00 81.31 314 SER A C 1
ATOM 2551 O O . SER A 1 314 ? 20.994 11.806 -10.720 1.00 81.31 314 SER A O 1
ATOM 2553 N N . ALA A 1 315 ? 18.955 12.617 -10.236 1.00 80.31 315 ALA A N 1
ATOM 2554 C CA . ALA A 1 315 ? 18.419 11.357 -9.723 1.00 80.31 315 ALA A CA 1
ATOM 2555 C C . ALA A 1 315 ? 18.314 10.291 -10.828 1.00 80.31 315 ALA A C 1
ATOM 2557 O O . ALA A 1 315 ? 18.704 9.144 -10.613 1.00 80.31 315 ALA A O 1
ATOM 2558 N N . MET A 1 316 ? 17.888 10.679 -12.034 1.00 82.38 316 MET A N 1
ATOM 2559 C CA . MET A 1 316 ? 17.843 9.791 -13.198 1.00 82.38 316 MET A CA 1
ATOM 2560 C C . MET A 1 316 ? 19.239 9.277 -13.593 1.00 82.38 316 MET A C 1
ATOM 2562 O O . MET A 1 316 ? 19.413 8.074 -13.780 1.00 82.38 316 MET A O 1
ATOM 2566 N N . LEU A 1 317 ? 20.248 10.153 -13.651 1.00 82.56 317 LEU A N 1
ATOM 2567 C CA . LEU A 1 317 ? 21.636 9.764 -13.947 1.00 82.56 317 LEU A CA 1
ATOM 2568 C C . LEU A 1 317 ? 22.218 8.843 -12.870 1.00 82.56 317 LEU A C 1
ATOM 2570 O O . LEU A 1 317 ? 22.827 7.821 -13.178 1.00 82.56 317 LEU A O 1
ATOM 2574 N N . THR A 1 318 ? 21.986 9.173 -11.596 1.00 80.81 318 THR A N 1
ATOM 2575 C CA . THR A 1 318 ? 22.351 8.304 -10.469 1.00 80.81 318 THR A CA 1
ATOM 2576 C C . THR A 1 318 ? 21.789 6.900 -10.664 1.00 80.81 318 THR A C 1
ATOM 2578 O O . THR A 1 318 ? 22.501 5.914 -10.492 1.00 80.81 318 THR A O 1
ATOM 2581 N N . ARG A 1 319 ? 20.495 6.811 -10.978 1.00 80.56 319 ARG A N 1
ATOM 2582 C CA . ARG A 1 319 ? 19.784 5.546 -11.133 1.00 80.56 319 ARG A CA 1
ATOM 2583 C C . ARG A 1 319 ? 20.367 4.721 -12.272 1.00 80.56 319 ARG A C 1
ATOM 2585 O O . ARG A 1 319 ? 20.582 3.528 -12.097 1.00 80.56 319 ARG A O 1
ATOM 2592 N N . GLN A 1 320 ? 20.659 5.351 -13.408 1.00 82.06 320 GLN A N 1
ATOM 2593 C CA . GLN A 1 320 ? 21.282 4.678 -14.545 1.00 82.06 320 GLN A CA 1
ATOM 2594 C C . GLN A 1 320 ? 22.640 4.077 -14.163 1.00 82.06 320 GLN A C 1
ATOM 2596 O O . GLN A 1 320 ? 22.886 2.904 -14.440 1.00 82.06 320 GLN A O 1
ATOM 2601 N N . ASN A 1 321 ? 23.474 4.838 -13.452 1.00 81.31 321 ASN A N 1
ATOM 2602 C CA . ASN A 1 321 ? 24.764 4.352 -12.964 1.00 81.31 321 ASN A CA 1
ATOM 2603 C C . ASN A 1 321 ? 24.597 3.191 -11.972 1.00 81.31 321 ASN A C 1
ATOM 2605 O O . ASN A 1 321 ? 25.302 2.191 -12.075 1.00 81.31 321 ASN A O 1
ATOM 2609 N N . TYR A 1 322 ? 23.639 3.291 -11.045 1.00 79.19 322 TYR A N 1
ATOM 2610 C CA . TYR A 1 322 ? 23.339 2.227 -10.085 1.00 79.19 322 TYR A CA 1
ATOM 2611 C C . TYR A 1 322 ? 22.907 0.929 -10.778 1.00 79.19 322 TYR A C 1
ATOM 2613 O O . TYR A 1 322 ? 23.432 -0.139 -10.470 1.00 79.19 322 TYR A O 1
ATOM 2621 N N . LEU A 1 323 ? 21.985 1.011 -11.742 1.00 78.06 323 LEU A N 1
ATOM 2622 C CA . LEU A 1 323 ? 21.508 -0.154 -12.489 1.00 78.06 323 LEU A CA 1
ATOM 2623 C C . LEU A 1 323 ? 22.626 -0.782 -13.331 1.00 78.06 323 LEU A C 1
ATOM 2625 O O . LEU A 1 323 ? 22.745 -2.005 -13.364 1.00 78.06 323 LEU A O 1
ATOM 2629 N N . GLN A 1 324 ? 23.491 0.029 -13.949 1.00 81.75 324 GLN A N 1
ATOM 2630 C CA . GLN A 1 324 ? 24.664 -0.468 -14.677 1.00 81.75 324 GLN A CA 1
ATOM 2631 C C . GLN A 1 324 ? 25.653 -1.187 -13.749 1.00 81.75 324 GLN A C 1
ATOM 2633 O O . GLN A 1 324 ? 26.096 -2.290 -14.065 1.00 81.75 324 GLN A O 1
ATOM 2638 N N . GLN A 1 325 ? 25.951 -0.617 -12.578 1.00 79.38 325 GLN A N 1
ATOM 2639 C CA . GLN A 1 325 ? 26.810 -1.256 -11.575 1.00 79.38 325 GLN A CA 1
ATOM 2640 C C . GLN A 1 325 ? 26.197 -2.557 -11.036 1.00 79.38 325 GLN A C 1
ATOM 2642 O O . GLN A 1 325 ? 26.893 -3.567 -10.900 1.00 79.38 325 GLN A O 1
ATOM 2647 N N . LYS A 1 326 ? 24.886 -2.576 -10.762 1.00 75.75 326 LYS A N 1
ATOM 2648 C CA . LYS A 1 326 ? 24.165 -3.791 -10.352 1.00 75.75 326 LYS A CA 1
ATOM 2649 C C . LYS A 1 326 ? 24.191 -4.861 -11.439 1.00 75.75 326 LYS A C 1
ATOM 2651 O O . LYS A 1 326 ? 24.477 -6.009 -11.129 1.00 75.75 326 LYS A O 1
ATOM 2656 N N . SER A 1 327 ? 23.978 -4.495 -12.700 1.00 79.31 327 SER A N 1
ATOM 2657 C CA . SER A 1 327 ? 24.065 -5.425 -13.831 1.00 79.31 327 SER A CA 1
ATOM 2658 C C . SER A 1 327 ? 25.463 -6.041 -13.978 1.00 79.31 327 SER A C 1
ATOM 2660 O O . SER A 1 327 ? 25.575 -7.252 -14.153 1.00 79.31 327 SER A O 1
ATOM 2662 N N . GLN A 1 328 ? 26.527 -5.241 -13.847 1.00 78.69 328 GLN A N 1
ATOM 2663 C CA . GLN A 1 328 ? 27.910 -5.729 -13.935 1.00 78.69 328 GLN A CA 1
ATOM 2664 C C . GLN A 1 328 ? 28.295 -6.613 -12.741 1.00 78.69 328 GLN A C 1
ATOM 2666 O O . GLN A 1 328 ? 28.964 -7.633 -12.900 1.00 78.69 328 GLN A O 1
ATOM 2671 N N . SER A 1 329 ? 27.857 -6.244 -11.534 1.00 75.31 329 SER A N 1
ATOM 2672 C CA . SER A 1 329 ? 28.106 -7.037 -10.324 1.00 75.31 329 SER A CA 1
ATOM 2673 C C . SER A 1 329 ? 27.263 -8.308 -10.258 1.00 75.31 329 SER A C 1
ATOM 2675 O O . SER A 1 329 ? 27.703 -9.269 -9.636 1.00 75.31 329 SER A O 1
ATOM 2677 N N . LEU A 1 330 ? 26.106 -8.361 -10.930 1.00 73.38 330 LEU A N 1
ATOM 2678 C CA . LEU A 1 330 ? 25.236 -9.536 -10.949 1.00 73.38 330 LEU A CA 1
ATOM 2679 C C . LEU A 1 330 ? 25.985 -10.773 -11.446 1.00 73.38 330 LEU A C 1
ATOM 2681 O O . LEU A 1 330 ? 25.987 -11.780 -10.754 1.00 73.38 330 LEU A O 1
ATOM 2685 N N . GLN A 1 331 ? 26.708 -10.681 -12.568 1.00 71.94 331 GLN A N 1
ATOM 2686 C CA . GLN A 1 331 ? 27.486 -11.810 -13.097 1.00 71.94 331 GLN A CA 1
ATOM 2687 C C . GLN A 1 331 ? 28.520 -12.326 -12.086 1.00 71.94 331 GLN A C 1
ATOM 2689 O O . GLN A 1 331 ? 28.647 -13.532 -11.879 1.00 71.94 331 GLN A O 1
ATOM 2694 N N . LYS A 1 332 ? 29.225 -11.412 -11.411 1.00 73.44 332 LYS A N 1
ATOM 2695 C CA . LYS A 1 332 ? 30.220 -11.749 -10.385 1.00 73.44 332 LYS A CA 1
ATOM 2696 C C . LYS A 1 332 ? 29.573 -12.358 -9.135 1.00 73.44 332 LYS A C 1
ATOM 2698 O O . LYS A 1 332 ? 30.102 -13.320 -8.580 1.00 73.44 332 LYS A O 1
ATOM 2703 N N . ASN A 1 333 ? 28.429 -11.830 -8.707 1.00 68.62 333 ASN A N 1
ATOM 2704 C CA . ASN A 1 333 ? 27.677 -12.328 -7.556 1.00 68.62 333 ASN A CA 1
ATOM 2705 C C . ASN A 1 333 ? 27.092 -13.714 -7.844 1.00 68.62 333 ASN A C 1
ATOM 2707 O O . ASN A 1 333 ? 27.232 -14.604 -7.015 1.00 68.62 333 ASN A O 1
ATOM 2711 N N . THR A 1 334 ? 26.531 -13.930 -9.036 1.00 68.00 334 THR A N 1
ATOM 2712 C CA . THR A 1 334 ? 26.046 -15.238 -9.492 1.00 68.00 334 THR A CA 1
ATOM 2713 C C . THR A 1 334 ? 27.177 -16.260 -9.526 1.00 68.00 334 THR A C 1
ATOM 2715 O O . THR A 1 334 ? 27.012 -17.354 -9.001 1.00 68.00 334 THR A O 1
ATOM 2718 N N . GLN A 1 335 ? 28.352 -15.913 -10.066 1.00 67.62 335 GLN A N 1
ATOM 2719 C CA . GLN A 1 335 ? 29.513 -16.812 -10.042 1.00 67.62 335 GL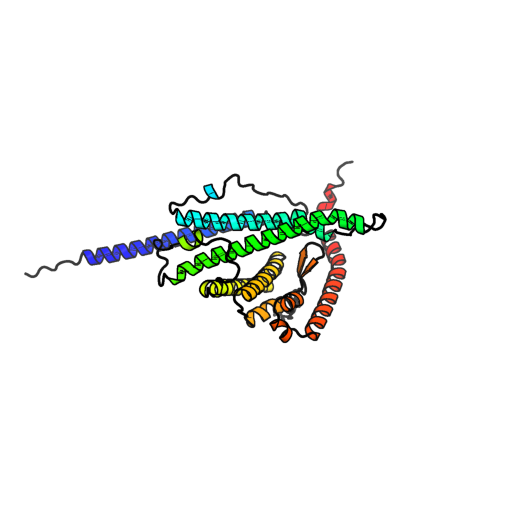N A CA 1
ATOM 2720 C C . GLN A 1 335 ? 29.949 -17.139 -8.610 1.00 67.62 335 GLN A C 1
ATOM 2722 O O . GLN A 1 335 ? 30.145 -18.304 -8.280 1.00 67.62 335 GLN A O 1
ATOM 2727 N N . THR A 1 336 ? 30.047 -16.130 -7.742 1.00 69.62 336 THR A N 1
ATOM 2728 C CA . THR A 1 336 ? 30.402 -16.318 -6.326 1.00 69.62 336 THR A CA 1
ATOM 2729 C C . THR A 1 336 ? 29.396 -17.228 -5.617 1.00 69.62 336 THR A C 1
ATOM 2731 O O . THR A 1 336 ? 29.797 -18.117 -4.873 1.00 69.62 336 THR A O 1
ATOM 2734 N N . PHE A 1 337 ? 28.103 -17.062 -5.901 1.00 61.34 337 PHE A N 1
ATOM 2735 C CA . PHE A 1 337 ? 27.032 -17.887 -5.352 1.00 61.34 337 PHE A CA 1
ATOM 2736 C C . PHE A 1 337 ? 27.095 -19.339 -5.846 1.00 61.34 337 PHE A C 1
ATOM 2738 O O . PHE A 1 337 ? 26.991 -20.266 -5.046 1.00 61.34 337 PHE A O 1
ATOM 2745 N N . ILE A 1 338 ? 27.358 -19.553 -7.141 1.00 64.31 338 ILE A N 1
ATOM 2746 C CA . ILE A 1 338 ? 27.570 -20.892 -7.716 1.00 64.31 338 ILE A CA 1
ATOM 2747 C C . ILE A 1 338 ? 28.733 -21.605 -7.008 1.00 64.31 338 ILE A C 1
ATOM 2749 O O . ILE A 1 338 ? 28.618 -22.781 -6.674 1.00 64.31 338 ILE A O 1
ATOM 2753 N N . PHE A 1 339 ? 29.827 -20.896 -6.711 1.00 64.12 339 PHE A N 1
ATOM 2754 C CA . PHE A 1 339 ? 30.955 -21.462 -5.961 1.00 64.12 339 PHE A CA 1
ATOM 2755 C C . PHE A 1 339 ? 30.648 -21.714 -4.475 1.00 64.12 339 PHE A C 1
ATOM 2757 O O . PHE A 1 339 ? 31.252 -22.602 -3.875 1.00 64.12 339 PHE A O 1
ATOM 2764 N N . GLN A 1 340 ? 29.719 -20.965 -3.876 1.00 62.81 340 GLN A N 1
ATOM 2765 C CA . GLN A 1 340 ? 29.281 -21.132 -2.484 1.00 62.81 340 GLN A CA 1
ATOM 2766 C C . GLN A 1 340 ? 28.219 -22.228 -2.299 1.00 62.81 340 GLN A C 1
ATOM 2768 O O . GLN A 1 340 ? 28.005 -22.664 -1.169 1.00 62.81 340 GLN A O 1
ATOM 2773 N N . CYS A 1 341 ? 27.611 -22.728 -3.383 1.00 53.41 341 CYS A N 1
ATOM 2774 C CA . CYS A 1 341 ? 26.664 -23.848 -3.380 1.00 53.41 341 CYS A CA 1
ATOM 2775 C C . CYS A 1 341 ? 27.251 -25.150 -3.982 1.00 53.41 341 CYS A C 1
ATOM 2777 O O . CYS A 1 341 ? 26.712 -25.665 -4.964 1.00 53.41 341 CYS A O 1
ATOM 2779 N N . PRO A 1 342 ? 28.305 -25.766 -3.408 1.00 52.31 342 PRO A N 1
ATOM 2780 C CA . PRO A 1 342 ? 28.825 -27.038 -3.919 1.00 52.31 342 PRO A CA 1
ATOM 2781 C C . PRO A 1 342 ? 27.876 -28.237 -3.689 1.00 52.31 342 PRO A C 1
ATOM 2783 O O . PRO A 1 342 ? 28.068 -29.289 -4.290 1.00 52.31 34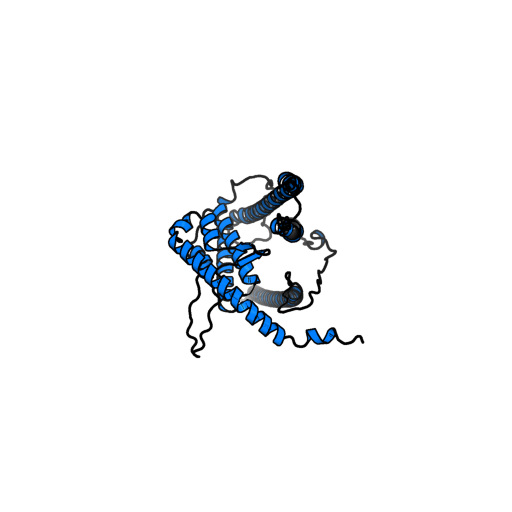2 PRO A O 1
ATOM 2786 N N . GLY A 1 343 ? 26.844 -28.106 -2.843 1.00 51.06 343 GLY A N 1
ATOM 2787 C CA . GLY A 1 343 ? 25.979 -29.223 -2.433 1.00 51.06 343 GLY A CA 1
ATOM 2788 C C . GLY A 1 343 ? 24.816 -29.574 -3.371 1.00 51.06 343 GLY A C 1
ATOM 2789 O O . GLY A 1 343 ? 24.356 -30.712 -3.346 1.00 51.06 343 GLY A O 1
ATOM 2790 N N . ALA A 1 344 ? 24.339 -28.650 -4.213 1.00 45.69 344 ALA A N 1
ATOM 2791 C CA . ALA A 1 344 ? 23.137 -28.888 -5.029 1.00 45.69 344 ALA A CA 1
ATOM 2792 C C . ALA A 1 344 ? 23.420 -29.625 -6.353 1.00 45.69 344 ALA A C 1
ATOM 2794 O O . ALA A 1 344 ? 22.528 -30.245 -6.924 1.00 45.69 344 ALA A O 1
ATOM 2795 N N . VAL A 1 345 ? 24.668 -29.607 -6.834 1.00 47.22 345 VAL A N 1
ATOM 2796 C CA . VAL A 1 345 ? 25.056 -30.258 -8.101 1.00 47.22 345 VAL A CA 1
ATOM 2797 C C . VAL A 1 345 ? 25.319 -31.763 -7.922 1.00 47.22 345 VAL A C 1
ATOM 2799 O O . VAL A 1 345 ? 25.311 -32.515 -8.893 1.00 47.22 345 VAL A O 1
ATOM 2802 N N . LEU A 1 346 ? 25.489 -32.246 -6.685 1.00 44.41 346 LEU A N 1
ATOM 2803 C CA . LEU A 1 346 ? 25.800 -33.656 -6.418 1.00 44.41 346 LEU A CA 1
ATOM 2804 C C . LEU A 1 346 ? 24.586 -34.602 -6.465 1.00 44.41 346 LEU A C 1
ATO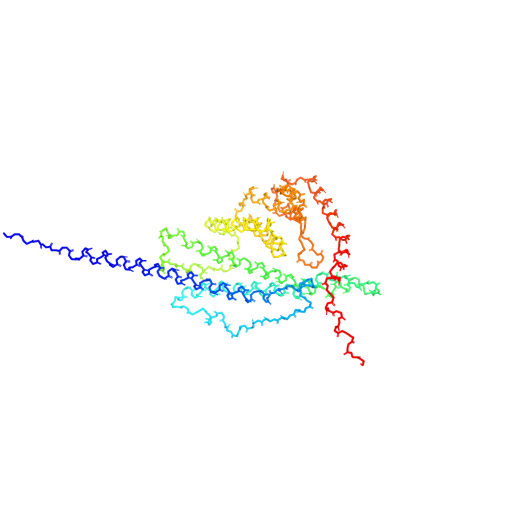M 2806 O O . LEU A 1 346 ? 24.786 -35.813 -6.462 1.00 44.41 346 LEU A O 1
ATOM 2810 N N . PHE A 1 347 ? 23.352 -34.097 -6.573 1.00 41.09 347 PHE A N 1
ATOM 2811 C CA . PHE A 1 347 ? 22.152 -34.949 -6.621 1.00 41.09 347 PHE A CA 1
ATOM 2812 C C . PHE A 1 347 ? 21.722 -35.407 -8.025 1.00 41.09 347 PHE A C 1
ATOM 2814 O O . PHE A 1 347 ? 20.828 -36.241 -8.126 1.00 41.09 347 PHE A O 1
ATOM 2821 N N . ASN A 1 348 ? 22.373 -34.942 -9.099 1.00 36.81 348 ASN A N 1
ATOM 2822 C CA . ASN A 1 348 ? 22.017 -35.344 -10.469 1.00 36.81 348 ASN A CA 1
ATOM 2823 C C . ASN A 1 348 ? 22.918 -36.427 -11.091 1.00 36.81 348 ASN A C 1
ATOM 2825 O O . ASN A 1 348 ? 22.652 -36.832 -12.216 1.00 36.81 348 ASN A O 1
ATOM 2829 N N . ASN A 1 349 ? 23.930 -36.942 -10.378 1.00 37.81 349 ASN A N 1
ATOM 2830 C CA . ASN A 1 349 ? 24.876 -37.931 -10.928 1.00 37.81 349 ASN A CA 1
ATOM 2831 C C . ASN A 1 349 ? 24.890 -39.292 -10.206 1.00 37.81 349 ASN A C 1
ATOM 2833 O O . ASN A 1 349 ? 25.889 -40.004 -10.257 1.00 37.81 349 ASN A O 1
ATOM 2837 N N . THR A 1 350 ? 23.798 -39.696 -9.554 1.00 40.19 350 THR A N 1
ATOM 2838 C CA . THR A 1 350 ? 23.643 -41.075 -9.049 1.00 40.19 350 THR A CA 1
ATOM 2839 C C . THR A 1 350 ? 22.402 -41.740 -9.631 1.00 40.19 350 THR A C 1
ATOM 2841 O O . THR A 1 350 ? 21.484 -42.102 -8.903 1.00 40.19 350 THR A O 1
ATOM 2844 N N . HIS A 1 351 ? 22.373 -41.873 -10.954 1.00 44.84 351 HIS A N 1
ATOM 2845 C CA . HIS A 1 351 ? 21.607 -42.901 -11.656 1.00 44.84 351 HIS A CA 1
ATOM 2846 C C . HIS A 1 351 ? 22.341 -43.244 -12.960 1.00 44.84 351 HIS A C 1
ATOM 2848 O O . HIS A 1 351 ? 21.927 -42.845 -14.043 1.00 44.84 351 HIS A O 1
ATOM 2854 N N . GLU A 1 352 ? 23.445 -43.978 -12.821 1.00 34.56 352 GLU A N 1
ATOM 2855 C CA . GLU A 1 352 ? 23.891 -44.977 -13.802 1.00 34.56 352 GLU A CA 1
ATOM 2856 C C . GLU A 1 352 ? 24.151 -46.297 -13.076 1.00 34.56 352 GLU A C 1
ATOM 2858 O O . GLU A 1 352 ? 24.749 -46.253 -11.972 1.00 34.56 352 GLU A O 1
#

Foldseek 3Di:
DDDDDPPPVVVVVVVVVVVVVVVVVVVVVVVVVVVVVVVVVVVVVVVLDPVDDDCLPDVDRDPPPDDDPDDQLRVQDDPDPLVSVLSSLVVVLVVVVVVLVVCCVPPPQVVVVCQPPPPPDDPPPPVNSCVVCVVVVVVVVVSVVVVVLSVLLVLLLLQQQLVQCVVDDDDPPVVRSPCVSSVPDDSDDPQDPSLVRPRSLVVLVVVLVVLLVVLVVCLVPDDDLVSLVSLVVSLVSVLVSCVNHVDDDPVSLCSSCCLQVDQDQDCDPPRDGDGRDRDQWHDPDDPDIDGSLVSCVVRPVVCCVVQPPVNVVVSVVVVVVVVVVCVVCVVVVVVVSVVVCPPPVVPPPPDD

Organism: NCBI:txid61484

Secondary structure (DSSP, 8-state):
-------HHHHHHHHHHHHHHHHHHHHHHHHHHHHHHHHHHHHHHHTT--SS--TTT-SS---------S-HHHH---S-HHHHHHHHHHHHHHHHHHHHHHHIIIIIIHHHHTTTTT-SS----HHHHHHHHHHHHHHHHHHHHHHHHHHHHHHHHHHHHHHHTTS--SS--TT---THHHHHS-TT--SSSGGG-HHHHHHHHHHHHHHHHHHHHHHHH---HHHHHHHHHHHHHHHHHHHHH----HHHHHHHHHHHH-------TT---------S-EEEETTEEE-HHHHHHHH-GGGGGTS-HHHHHHHHHHHHHHHHHHHHHHHHHHHHHHHH-TTSGGGSS---